Protein AF-A0A3P1VYU7-F1 (afdb_monomer)

Foldseek 3Di:
DVVVLVVDAAAAEDEAEPADDDPCVVVVVLVVCVCCCPPRNYHDPWYWYFQCVPQDPPPRDTDIDTPCVVVLLVQVVVLVVCCLQPVQNLSCLVSLVVQPDDNQLSVLSNQLSVCLVVVNLPSNLVSCVSNQVCLCPPDGPNSPVCSVVVNVSSVQSVQDDQLSSLLSSLVSCLVSLVLQSNLSSLLLSLLLVQLVVVVHDSPDPVSSVVSLVVCCVDVLSVLSVQLNVCVVVVDQGPDPVSNVLVVDSVSVSVSSVVSSVVSPD

pLDDT: mean 92.55, std 4.61, range [70.0, 98.0]

Structure (mmCIF, N/CA/C/O backbone):
data_AF-A0A3P1VYU7-F1
#
_entry.id   AF-A0A3P1VYU7-F1
#
loop_
_atom_site.group_PDB
_atom_site.id
_atom_site.type_symbol
_atom_site.label_atom_id
_atom_site.label_alt_id
_atom_site.label_comp_id
_atom_site.label_asym_id
_atom_site.label_entity_id
_atom_site.label_seq_id
_atom_site.pdbx_PDB_ins_code
_atom_site.Cartn_x
_atom_site.Cartn_y
_atom_site.Cartn_z
_atom_site.occupancy
_atom_site.B_iso_or_equiv
_atom_site.auth_seq_id
_atom_site.auth_comp_id
_atom_site.auth_asym_id
_atom_site.auth_atom_id
_atom_site.pdbx_PDB_model_num
ATOM 1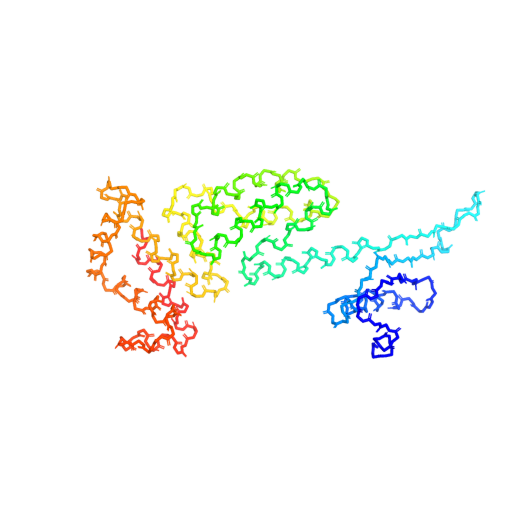 N N . MET A 1 1 ? -16.387 -17.667 21.832 1.00 70.00 1 MET A N 1
ATOM 2 C CA . MET A 1 1 ? -16.551 -16.930 20.557 1.00 70.00 1 MET A CA 1
ATOM 3 C C . MET A 1 1 ? -17.792 -17.369 19.790 1.00 70.00 1 MET A C 1
ATOM 5 O O . MET A 1 1 ? -18.587 -16.510 19.446 1.00 70.00 1 MET A O 1
ATOM 9 N N . THR A 1 2 ? -18.028 -18.667 19.587 1.00 80.31 2 THR A N 1
ATOM 10 C CA . THR A 1 2 ? -19.229 -19.195 18.901 1.00 80.31 2 THR A CA 1
ATOM 11 C C . THR A 1 2 ? -20.560 -18.746 19.512 1.00 80.31 2 THR A C 1
ATOM 13 O O . THR A 1 2 ? -21.453 -18.347 18.775 1.00 80.31 2 THR A O 1
ATOM 16 N N . THR A 1 3 ? -20.688 -18.725 20.842 1.00 85.25 3 THR A N 1
ATOM 17 C CA . THR A 1 3 ? -21.916 -18.253 21.513 1.00 85.25 3 THR A CA 1
ATOM 18 C C . THR A 1 3 ? -22.231 -16.789 21.204 1.00 85.25 3 THR A C 1
ATOM 20 O O . THR A 1 3 ? -23.356 -16.474 20.842 1.00 85.25 3 THR A O 1
ATOM 23 N N . LEU A 1 4 ? -21.227 -15.909 21.290 1.00 83.00 4 LEU A N 1
ATOM 24 C CA . LEU A 1 4 ? -21.366 -14.487 20.962 1.00 83.00 4 LEU A CA 1
ATOM 25 C C . LEU A 1 4 ? -21.723 -14.297 19.482 1.00 83.00 4 LEU A C 1
ATOM 27 O O . LEU A 1 4 ? -22.605 -13.518 19.155 1.00 83.00 4 LEU A O 1
ATOM 31 N N . ALA A 1 5 ? -21.071 -15.050 18.594 1.00 83.38 5 ALA A N 1
ATOM 32 C CA . ALA A 1 5 ? -21.341 -14.993 17.163 1.00 83.38 5 ALA A CA 1
ATOM 33 C C . ALA A 1 5 ? -22.793 -15.373 16.835 1.00 83.38 5 ALA A C 1
ATOM 35 O O . ALA A 1 5 ? -23.397 -14.760 15.968 1.00 83.38 5 ALA A O 1
ATOM 36 N N . ASN A 1 6 ? -23.362 -16.359 17.530 1.00 89.06 6 ASN A N 1
ATOM 37 C CA . ASN A 1 6 ? -24.749 -16.785 17.327 1.00 89.06 6 ASN A CA 1
ATOM 38 C C . ASN A 1 6 ? -25.781 -15.815 17.918 1.00 89.06 6 ASN A C 1
ATOM 40 O O . ASN A 1 6 ? -26.956 -15.926 17.584 1.00 89.06 6 ASN A O 1
ATOM 44 N N . ALA A 1 7 ? -25.355 -14.889 18.779 1.00 89.94 7 ALA A N 1
ATOM 45 C CA . ALA A 1 7 ? -26.227 -13.896 19.396 1.00 89.94 7 ALA A CA 1
ATOM 46 C C . ALA A 1 7 ? -26.458 -12.655 18.517 1.00 89.94 7 ALA A C 1
ATOM 48 O O . ALA A 1 7 ? -27.280 -11.824 18.882 1.00 89.94 7 ALA A O 1
ATOM 49 N N . VAL A 1 8 ? -25.740 -12.527 17.394 1.00 92.56 8 VAL A N 1
ATOM 50 C CA . VAL A 1 8 ? -25.800 -11.361 16.501 1.00 92.56 8 VAL A CA 1
ATOM 51 C C . VAL A 1 8 ? -25.959 -11.766 15.034 1.00 92.56 8 VAL A C 1
ATOM 53 O O . VAL A 1 8 ? -25.432 -12.795 14.579 1.00 92.56 8 VAL A O 1
ATOM 56 N N . GLN A 1 9 ? -26.667 -10.936 14.276 1.00 92.81 9 GLN A N 1
ATOM 57 C CA . GLN A 1 9 ? -26.924 -11.112 12.847 1.00 92.81 9 GLN A CA 1
ATOM 58 C C . GLN A 1 9 ? -26.056 -10.173 11.992 1.00 92.81 9 GLN A C 1
ATOM 60 O O . GLN A 1 9 ? -25.700 -9.082 12.437 1.00 92.81 9 GLN A O 1
ATOM 65 N N . PRO A 1 10 ? -25.702 -10.564 10.753 1.00 93.50 10 PRO A N 1
ATOM 66 C CA . PRO A 1 10 ? -24.993 -9.678 9.833 1.00 93.50 10 PRO A CA 1
ATOM 67 C C . PRO A 1 10 ? -25.727 -8.351 9.614 1.00 93.50 10 PRO A C 1
ATOM 69 O O . PRO A 1 10 ? -26.943 -8.333 9.439 1.00 93.50 10 PRO A O 1
ATOM 72 N N . GLY A 1 11 ? -24.981 -7.247 9.600 1.00 92.69 11 GLY A N 1
ATOM 73 C CA . GLY A 1 11 ? -25.521 -5.895 9.450 1.00 92.69 11 GLY A CA 1
ATOM 74 C C . GLY A 1 11 ? -26.057 -5.261 10.736 1.00 92.69 11 GLY A C 1
ATOM 75 O O . GLY A 1 11 ? -26.363 -4.072 10.717 1.00 92.69 11 GLY A O 1
ATOM 76 N N . GLU A 1 12 ? -26.140 -5.997 11.850 1.00 95.44 12 GLU A N 1
ATOM 77 C CA . GLU A 1 12 ? -26.510 -5.406 13.140 1.00 95.44 12 GLU A CA 1
ATOM 78 C C . GLU A 1 12 ? -25.448 -4.422 13.636 1.00 95.44 12 GLU A C 1
ATOM 80 O O . GLU A 1 12 ? -24.252 -4.581 13.376 1.00 95.44 12 GLU A O 1
ATOM 85 N N . THR A 1 13 ? -25.895 -3.426 14.398 1.00 95.00 13 THR A N 1
ATOM 86 C CA . THR A 1 13 ? -25.028 -2.490 15.113 1.00 95.00 13 THR A CA 1
ATOM 87 C C . THR A 1 13 ? -25.044 -2.830 16.597 1.00 95.00 13 THR A C 1
ATOM 89 O O . THR A 1 13 ? -26.110 -2.922 17.204 1.00 95.00 13 THR A O 1
ATOM 92 N N . VAL A 1 14 ? -23.865 -3.019 17.188 1.00 94.06 14 VAL A N 1
ATOM 93 C CA . VAL A 1 14 ? -23.707 -3.399 18.595 1.00 94.06 14 VAL A CA 1
ATOM 94 C C . VAL A 1 14 ? -22.780 -2.441 19.331 1.00 94.06 14 VAL A C 1
ATOM 96 O O . VAL A 1 14 ? -21.805 -1.936 18.774 1.00 94.06 14 VAL A O 1
ATOM 99 N N . VAL A 1 15 ? -23.065 -2.245 20.615 1.00 93.69 15 VAL A N 1
ATOM 100 C CA . VAL A 1 15 ? -22.210 -1.539 21.572 1.00 93.69 15 VAL A CA 1
ATOM 101 C C . VAL A 1 15 ? -21.792 -2.542 22.639 1.00 93.69 15 VAL A C 1
ATOM 103 O O . VAL A 1 15 ? -22.629 -3.288 23.148 1.00 93.69 15 VAL A O 1
ATOM 106 N N . LEU A 1 16 ? -20.500 -2.591 22.957 1.00 92.56 16 LEU A N 1
ATOM 107 C CA . LEU A 1 16 ? -19.969 -3.536 23.937 1.00 92.56 16 LEU A CA 1
ATOM 108 C C . LEU A 1 16 ? -19.741 -2.842 25.277 1.00 92.56 16 LEU A C 1
ATOM 110 O O . LEU A 1 16 ? -18.901 -1.954 25.382 1.00 92.56 16 LEU A O 1
ATOM 114 N N . ASP A 1 17 ? -20.448 -3.285 26.310 1.00 93.44 17 ASP A N 1
ATOM 115 C CA . ASP A 1 17 ? -20.165 -2.907 27.693 1.00 93.44 17 ASP A CA 1
ATOM 116 C C . ASP A 1 17 ? -19.206 -3.930 28.317 1.00 93.44 17 ASP A C 1
ATOM 118 O O . ASP A 1 17 ? -19.505 -5.125 28.387 1.00 93.44 17 ASP A O 1
ATOM 122 N N . VAL A 1 18 ? -18.036 -3.461 28.748 1.00 93.12 18 VAL A N 1
ATOM 123 C CA . VAL A 1 18 ? -17.001 -4.271 29.402 1.00 93.12 18 VAL A CA 1
ATOM 124 C C . VAL A 1 18 ? -16.780 -3.871 30.865 1.00 93.12 18 VAL A C 1
ATOM 126 O O . VAL A 1 18 ? -15.737 -4.181 31.437 1.00 93.12 18 VAL A O 1
ATOM 129 N N . THR A 1 19 ? -17.754 -3.193 31.483 1.00 92.50 19 THR A N 1
ATOM 130 C CA . THR A 1 19 ? -17.709 -2.717 32.880 1.00 92.50 19 THR A CA 1
ATOM 131 C C . THR A 1 19 ? -17.574 -3.857 33.887 1.00 92.50 19 THR A C 1
ATOM 133 O O . THR A 1 19 ? -16.855 -3.736 34.878 1.00 92.50 19 THR A O 1
ATOM 136 N N . HIS A 1 20 ? -18.255 -4.981 33.651 1.00 88.00 20 HIS A N 1
ATOM 137 C CA . HIS A 1 20 ? -18.295 -6.099 34.590 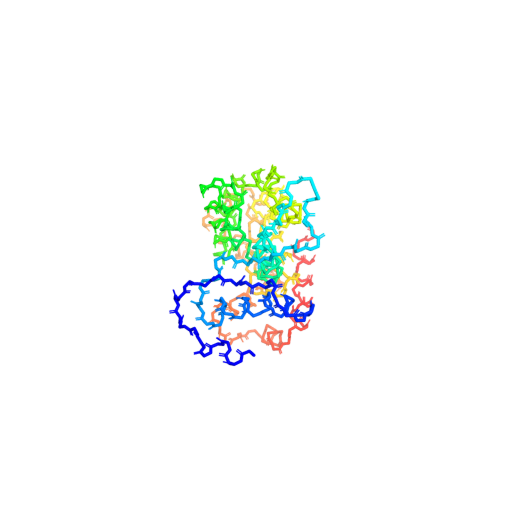1.00 88.00 20 HIS A CA 1
ATOM 138 C C . HIS A 1 20 ? -17.585 -7.347 34.066 1.00 88.00 20 HIS A C 1
ATOM 140 O O . HIS A 1 20 ? -17.605 -7.665 32.879 1.00 88.00 20 HIS A O 1
ATOM 146 N N . GLY A 1 21 ? -17.020 -8.106 35.006 1.00 86.19 21 GLY A N 1
ATOM 147 C CA . GLY A 1 21 ? -16.434 -9.418 34.769 1.00 86.19 21 GLY A CA 1
ATOM 148 C C . GLY A 1 21 ? -14.951 -9.493 35.126 1.00 86.19 21 GLY A C 1
ATOM 149 O O . GLY A 1 21 ? -14.391 -8.606 35.767 1.00 86.19 21 GLY A O 1
ATOM 150 N N . PHE A 1 22 ? -14.301 -10.600 34.767 1.00 88.50 22 PHE A N 1
ATOM 151 C CA . PHE A 1 22 ? -12.881 -10.784 35.060 1.00 88.50 22 PHE A CA 1
ATOM 152 C C . PHE A 1 22 ? -12.011 -9.829 34.235 1.00 88.50 22 PHE A C 1
ATOM 154 O O . PHE A 1 22 ? -12.302 -9.566 33.073 1.00 88.50 22 PHE A O 1
ATOM 161 N N . ARG A 1 23 ? -10.871 -9.397 34.795 1.00 85.81 23 ARG A N 1
ATOM 162 C CA . ARG A 1 23 ? -9.957 -8.406 34.181 1.00 85.81 23 ARG A CA 1
ATOM 163 C C . ARG A 1 23 ? -9.447 -8.758 32.776 1.00 85.81 23 ARG A C 1
ATOM 165 O O . ARG A 1 23 ? -8.988 -7.879 32.061 1.00 85.81 23 ARG A O 1
ATOM 172 N N . HIS A 1 24 ? -9.505 -10.027 32.376 1.00 87.38 24 HIS A N 1
ATOM 173 C CA . HIS A 1 24 ? -9.111 -10.470 31.035 1.00 87.38 24 HIS A CA 1
ATOM 174 C C . HIS A 1 24 ? -10.255 -10.398 30.004 1.00 87.38 24 HIS A C 1
ATOM 176 O O . HIS A 1 24 ? -9.995 -10.476 28.805 1.00 87.38 24 HIS A O 1
ATOM 182 N N . LEU A 1 25 ? -11.513 -10.246 30.434 1.00 87.25 25 LEU A N 1
ATOM 183 C CA . LEU A 1 25 ? -12.670 -10.173 29.538 1.00 87.25 25 LEU A CA 1
ATOM 184 C C . LEU A 1 25 ? -12.675 -8.922 28.647 1.00 87.25 25 LEU A C 1
ATOM 186 O O . LEU A 1 25 ? -12.983 -9.094 27.472 1.00 87.25 25 LEU A O 1
ATOM 190 N N . PRO A 1 26 ? -12.274 -7.715 29.101 1.00 86.38 26 PRO A N 1
ATOM 191 C CA . PRO A 1 26 ? -12.134 -6.563 28.205 1.00 86.38 26 PRO A CA 1
ATOM 192 C C . PRO A 1 26 ? -11.164 -6.821 27.041 1.00 86.38 26 PRO A C 1
ATOM 194 O O . PRO A 1 26 ? -11.458 -6.478 25.897 1.00 86.38 26 PRO A O 1
ATOM 197 N N . MET A 1 27 ? -10.048 -7.518 27.294 1.00 87.12 27 MET A N 1
ATOM 198 C CA . MET A 1 27 ? -9.110 -7.915 26.234 1.00 87.12 27 MET A CA 1
ATOM 199 C C . MET A 1 27 ? -9.760 -8.889 25.244 1.00 87.12 27 MET A C 1
ATOM 201 O O . MET A 1 27 ? -9.614 -8.740 24.032 1.00 87.12 27 MET A O 1
ATOM 205 N N . LEU A 1 28 ? -10.524 -9.866 25.744 1.00 88.81 28 LEU A N 1
ATOM 206 C CA . LEU A 1 28 ? -11.287 -10.782 24.894 1.00 88.81 28 LEU A CA 1
ATOM 207 C C . LEU A 1 28 ? -12.407 -10.078 24.124 1.00 88.81 28 LEU A C 1
ATOM 209 O O . LEU A 1 28 ? -12.687 -10.467 22.994 1.00 88.81 28 LEU A O 1
ATOM 213 N N . ALA A 1 29 ? -13.025 -9.047 24.698 1.00 89.31 29 ALA A N 1
ATOM 214 C CA . ALA A 1 29 ? -14.066 -8.262 24.054 1.00 89.31 29 ALA A CA 1
ATOM 215 C C . ALA A 1 29 ? -13.518 -7.460 22.866 1.00 89.31 29 ALA A C 1
ATOM 217 O O . ALA A 1 29 ? -14.178 -7.409 21.835 1.00 89.31 29 ALA A O 1
ATOM 218 N N . LEU A 1 30 ? -12.293 -6.926 22.945 1.00 88.69 30 LEU A N 1
ATOM 219 C CA . LEU A 1 30 ? -11.629 -6.285 21.799 1.00 88.69 30 LEU A CA 1
ATOM 220 C C . LEU A 1 30 ? -11.367 -7.279 20.654 1.00 88.69 30 LEU A C 1
ATOM 222 O O . LEU A 1 30 ? -11.648 -6.986 19.491 1.00 88.69 30 LEU A O 1
ATOM 226 N N . VAL A 1 31 ? -10.888 -8.487 20.974 1.00 90.06 31 VAL A N 1
ATOM 227 C CA . VAL A 1 31 ? -10.701 -9.563 19.978 1.00 90.06 31 VAL A CA 1
ATOM 228 C C . VAL A 1 31 ? -12.044 -10.001 19.388 1.00 90.06 31 VAL A C 1
ATOM 230 O O . VAL A 1 31 ? -12.169 -10.217 18.182 1.00 90.06 31 VAL A O 1
ATOM 233 N N . ALA A 1 32 ? -13.073 -10.100 20.227 1.00 91.00 32 ALA A N 1
ATOM 234 C CA . ALA A 1 32 ? -14.420 -10.436 19.803 1.00 91.00 32 ALA A CA 1
ATOM 235 C C . ALA A 1 32 ? -15.016 -9.363 18.889 1.00 91.00 32 ALA A C 1
ATOM 237 O O . ALA A 1 32 ? -15.571 -9.707 17.852 1.00 91.00 32 ALA A O 1
ATOM 238 N N . ALA A 1 33 ? -14.854 -8.081 19.224 1.00 91.62 33 ALA A N 1
ATOM 239 C CA . ALA A 1 33 ? -15.295 -6.955 18.409 1.00 91.62 33 ALA A CA 1
ATOM 240 C C . ALA A 1 33 ? -14.715 -7.036 16.993 1.00 91.62 33 ALA A C 1
ATOM 242 O O . ALA A 1 33 ? -15.440 -6.918 16.005 1.00 91.62 33 ALA A O 1
ATOM 243 N N . ARG A 1 34 ? -13.414 -7.333 16.894 1.00 89.69 34 ARG A N 1
ATOM 244 C CA . ARG A 1 34 ? -12.733 -7.573 15.617 1.00 89.69 34 ARG A CA 1
ATOM 245 C C . ARG A 1 34 ? -13.355 -8.736 14.855 1.00 89.69 34 ARG A C 1
ATOM 247 O O . ARG A 1 34 ? -13.730 -8.581 13.695 1.00 89.69 34 ARG A O 1
ATOM 254 N N . TYR A 1 35 ? -13.515 -9.882 15.508 1.00 91.62 35 TYR A N 1
ATOM 255 C CA . TYR A 1 35 ? -14.141 -11.050 14.893 1.00 91.62 35 TYR A CA 1
ATOM 256 C C . TYR A 1 35 ? -15.562 -10.747 14.389 1.00 91.62 35 TYR A C 1
ATOM 258 O O . TYR A 1 35 ? -15.899 -11.080 13.253 1.00 91.62 35 TYR A O 1
ATOM 266 N N . LEU A 1 36 ? -16.388 -10.085 15.202 1.00 92.69 36 LEU A N 1
ATOM 267 C CA . LEU A 1 36 ? -17.752 -9.716 14.835 1.00 92.69 36 LEU A CA 1
ATOM 268 C C . LEU A 1 36 ? -17.772 -8.817 13.596 1.00 92.69 36 LEU A C 1
ATOM 270 O O . LEU A 1 36 ? -18.537 -9.065 12.665 1.00 92.69 36 LEU A O 1
ATOM 274 N N . ARG A 1 37 ? -16.880 -7.829 13.538 1.00 91.12 37 ARG A N 1
ATOM 275 C CA . ARG A 1 37 ? -16.828 -6.900 12.414 1.00 91.12 37 ARG A CA 1
ATOM 276 C C . ARG A 1 37 ? -16.348 -7.542 11.117 1.00 91.12 37 ARG A C 1
ATOM 278 O O . ARG A 1 37 ? -16.992 -7.370 10.088 1.00 91.12 37 ARG A O 1
ATOM 285 N N . HIS A 1 38 ? -15.265 -8.316 11.157 1.00 89.94 38 HIS A N 1
ATOM 286 C CA . HIS A 1 38 ? -14.668 -8.875 9.937 1.00 89.94 38 HIS A CA 1
ATOM 287 C C . HIS A 1 38 ? -15.320 -10.181 9.469 1.00 89.94 38 HIS A C 1
ATOM 289 O O . HIS A 1 38 ? -15.402 -10.423 8.270 1.00 89.94 38 HIS A O 1
ATOM 295 N N . VAL A 1 39 ? -15.784 -11.029 10.393 1.00 91.75 39 VAL A N 1
ATOM 296 C CA . VAL A 1 39 ? -16.315 -12.366 10.063 1.00 91.75 39 VAL A CA 1
ATOM 297 C C . VAL A 1 39 ? -17.837 -12.374 10.046 1.00 91.75 39 VAL A C 1
ATOM 299 O O . VAL A 1 39 ? -18.439 -12.984 9.168 1.00 91.75 39 VAL A O 1
ATOM 302 N N . ARG A 1 40 ? -18.478 -11.711 11.016 1.00 92.25 40 ARG A N 1
ATOM 303 C CA . ARG A 1 40 ? -19.946 -11.667 11.115 1.00 92.25 40 ARG A CA 1
ATOM 304 C C . ARG A 1 40 ? -20.565 -10.465 10.411 1.00 92.25 40 ARG A C 1
ATOM 306 O O . ARG A 1 40 ? -21.784 -10.417 10.333 1.00 92.25 40 ARG A O 1
ATOM 313 N N . GLN A 1 41 ? -19.751 -9.546 9.885 1.00 92.50 41 GLN A N 1
ATOM 314 C CA . GLN A 1 41 ? -20.203 -8.326 9.207 1.00 92.50 41 GLN A CA 1
ATOM 315 C C . GLN A 1 41 ? -21.130 -7.474 10.093 1.00 92.50 41 GLN A C 1
ATOM 317 O O . GLN A 1 41 ? -22.104 -6.892 9.623 1.00 92.50 41 GLN A O 1
ATOM 322 N N . VAL A 1 42 ? -20.835 -7.435 11.393 1.00 94.25 42 VAL A N 1
ATOM 323 C CA . VAL A 1 42 ? -21.552 -6.642 12.402 1.00 94.25 42 VAL A CA 1
ATOM 324 C C . VAL A 1 42 ? -20.833 -5.310 12.595 1.00 94.25 42 VAL A C 1
ATOM 326 O O . VAL A 1 42 ? -19.607 -5.264 12.677 1.00 94.25 42 VAL A O 1
ATOM 329 N N . GLN A 1 43 ? -21.570 -4.214 12.715 1.00 91.56 43 GLN A N 1
ATOM 330 C CA . GLN A 1 43 ? -20.995 -2.919 13.057 1.00 91.56 43 GLN A CA 1
ATOM 331 C C . GLN A 1 43 ? -20.808 -2.823 14.572 1.00 91.56 43 GLN A C 1
ATOM 333 O O . GLN A 1 43 ? -21.768 -2.680 15.320 1.00 91.56 43 GLN A O 1
ATOM 338 N N . VAL A 1 44 ? -19.566 -2.893 15.045 1.00 92.69 44 VAL A N 1
ATOM 339 C CA . VAL A 1 44 ? -19.261 -2.586 16.449 1.00 92.69 44 VAL A CA 1
ATOM 340 C C . VAL A 1 44 ? -19.068 -1.080 16.561 1.00 92.69 44 VAL A C 1
ATOM 342 O O . VAL A 1 44 ? -18.051 -0.567 16.100 1.00 92.69 44 VAL A O 1
ATOM 345 N N . GLN A 1 45 ? -20.063 -0.388 17.115 1.00 90.12 45 GLN A N 1
ATOM 346 C CA . GLN A 1 45 ? -20.095 1.071 17.176 1.00 90.12 45 GLN A CA 1
ATOM 347 C C . GLN A 1 45 ? -19.088 1.608 18.196 1.00 90.12 45 GLN A C 1
ATOM 349 O O . GLN A 1 45 ? -18.236 2.414 17.844 1.00 90.12 45 GLN A O 1
ATOM 354 N N . ASP A 1 46 ? -19.158 1.128 19.437 1.00 90.25 46 ASP A N 1
ATOM 355 C CA . ASP A 1 46 ? -18.313 1.593 20.535 1.00 90.25 46 ASP A CA 1
ATOM 356 C C . ASP A 1 46 ? -18.100 0.490 21.580 1.00 90.25 46 ASP A C 1
ATOM 358 O O . ASP A 1 46 ? -18.821 -0.515 21.632 1.00 90.25 46 ASP A O 1
ATOM 362 N N . VAL A 1 47 ? -17.095 0.701 22.429 1.00 93.12 47 VAL A N 1
ATOM 363 C CA . VAL A 1 47 ? -16.808 -0.132 23.601 1.00 93.12 47 VAL A CA 1
ATOM 364 C C . VAL A 1 47 ? -16.766 0.778 24.819 1.00 93.12 47 VAL A C 1
ATOM 366 O O . VAL A 1 47 ? -16.007 1.743 24.820 1.00 93.12 47 VAL A O 1
ATOM 369 N N . TYR A 1 48 ? -17.540 0.480 25.858 1.00 94.56 48 TYR A N 1
ATOM 370 C CA . TYR A 1 48 ? -17.611 1.297 27.069 1.00 94.56 48 TYR A CA 1
ATOM 371 C C . TYR A 1 48 ? -17.154 0.536 28.306 1.00 94.56 48 TYR A C 1
ATOM 373 O O . TYR A 1 48 ? -17.407 -0.659 28.452 1.00 94.56 48 TYR A O 1
ATOM 381 N N . TYR A 1 49 ? -16.496 1.257 29.210 1.00 93.88 49 TYR A N 1
ATOM 382 C CA . TYR A 1 49 ? -16.042 0.750 30.497 1.00 93.88 49 TYR A CA 1
ATOM 383 C C . TYR A 1 49 ? -16.397 1.733 31.612 1.00 93.88 49 TYR A C 1
ATOM 385 O O . TYR A 1 49 ? -15.898 2.859 31.637 1.00 93.88 49 TYR A O 1
ATOM 393 N N . GLY A 1 50 ? -17.240 1.310 32.551 1.00 94.06 50 GLY A N 1
ATOM 394 C CA . GLY A 1 50 ? -17.479 2.025 33.800 1.00 94.06 50 GLY A CA 1
ATOM 395 C C . GLY A 1 50 ? -16.270 1.901 34.723 1.00 94.06 50 GLY A C 1
ATOM 396 O O . GLY A 1 50 ? -16.014 0.837 35.284 1.00 94.06 50 GLY A O 1
ATOM 397 N N . ALA A 1 51 ? -15.526 2.990 34.900 1.00 93.38 51 ALA A N 1
ATOM 398 C CA . ALA A 1 51 ? -14.301 2.994 35.688 1.00 93.38 51 ALA A CA 1
ATOM 399 C C . ALA A 1 51 ? -14.600 3.312 37.158 1.00 93.38 51 ALA A C 1
ATOM 401 O O . ALA A 1 51 ? -14.339 4.419 37.627 1.00 93.38 51 ALA A O 1
ATOM 402 N N . LEU A 1 52 ? -15.158 2.341 37.890 1.00 92.50 52 LEU A N 1
ATOM 403 C CA . LEU A 1 52 ? -15.539 2.502 39.302 1.00 92.50 52 LEU A CA 1
ATOM 404 C C . LEU A 1 52 ? -14.375 2.993 40.171 1.00 92.50 52 LEU A C 1
ATOM 406 O O . LEU A 1 52 ? -14.558 3.857 41.029 1.00 92.50 52 LEU A O 1
ATOM 410 N N . GLU A 1 53 ? -13.166 2.503 39.912 1.00 90.19 53 GLU A N 1
ATOM 411 C CA . GLU A 1 53 ? -11.951 2.915 40.617 1.00 90.19 53 GLU A CA 1
ATOM 412 C C . GLU A 1 53 ? -11.547 4.376 40.345 1.00 90.19 53 GLU A C 1
ATOM 414 O O . GLU A 1 53 ? -10.718 4.922 41.068 1.00 90.19 53 GLU A O 1
ATOM 419 N N . MET A 1 54 ? -12.138 5.025 39.338 1.00 94.69 54 MET A N 1
ATOM 420 C CA . MET A 1 54 ? -11.935 6.437 38.997 1.00 94.69 54 MET A CA 1
ATOM 421 C C . MET A 1 54 ? -13.060 7.341 39.520 1.00 94.69 54 MET A C 1
ATOM 423 O O . MET A 1 54 ? -13.225 8.457 39.031 1.00 94.69 54 MET A O 1
ATOM 427 N N . THR A 1 55 ? -13.857 6.874 40.485 1.00 95.62 55 THR A N 1
ATOM 428 C CA . THR A 1 55 ? -14.908 7.700 41.092 1.00 95.62 55 THR A CA 1
ATOM 429 C C . THR A 1 55 ? -14.299 8.927 41.764 1.00 95.62 55 THR A C 1
ATOM 431 O O . THR A 1 55 ? -13.486 8.808 42.682 1.00 95.62 55 THR A O 1
ATOM 434 N N . ASP A 1 56 ? -14.717 10.111 41.324 1.00 94.50 56 ASP A N 1
ATOM 435 C CA . ASP A 1 56 ? -14.291 11.377 41.906 1.00 94.50 56 ASP A CA 1
ATOM 436 C C . ASP A 1 56 ? -14.873 11.510 43.322 1.00 94.50 56 ASP A C 1
ATOM 438 O O . ASP A 1 56 ? -16.084 11.437 43.548 1.00 94.50 56 ASP A O 1
ATOM 442 N N . LEU A 1 57 ? -13.989 11.686 44.304 1.00 93.19 57 LEU A N 1
ATOM 443 C CA . LEU A 1 57 ? -14.351 11.741 45.719 1.00 93.19 57 LEU A CA 1
ATOM 444 C C . LEU A 1 57 ? -15.115 13.020 46.097 1.00 93.19 57 LEU A C 1
ATOM 446 O O . LEU A 1 57 ? -15.835 13.019 47.097 1.00 93.19 57 LEU A O 1
ATOM 450 N N . HIS A 1 58 ? -14.982 14.097 45.322 1.00 93.62 58 HIS A N 1
ATOM 451 C CA . HIS A 1 58 ? -15.599 15.389 45.610 1.00 93.62 58 HIS A CA 1
ATOM 452 C C . HIS A 1 58 ? -17.060 15.451 45.159 1.00 93.62 58 HIS A C 1
ATOM 454 O O . HIS A 1 58 ? -17.911 15.928 45.908 1.00 93.62 58 HIS A O 1
ATOM 460 N N . ASN A 1 59 ? -17.366 14.959 43.957 1.00 95.06 59 ASN A N 1
ATOM 461 C CA . ASN A 1 59 ? -18.718 14.998 43.378 1.00 95.06 59 ASN A CA 1
ATOM 462 C C . ASN A 1 59 ? -19.410 13.619 43.326 1.00 95.06 59 ASN A C 1
ATOM 464 O O . ASN A 1 59 ? -20.581 13.549 42.955 1.00 95.06 59 ASN A O 1
ATOM 468 N N . ARG A 1 60 ? -18.716 12.540 43.728 1.00 93.94 60 ARG A N 1
ATOM 469 C CA . ARG A 1 60 ? -19.186 11.141 43.706 1.00 93.94 60 ARG A CA 1
ATOM 470 C C . ARG A 1 60 ? -19.609 10.645 42.320 1.00 93.94 60 ARG A C 1
AT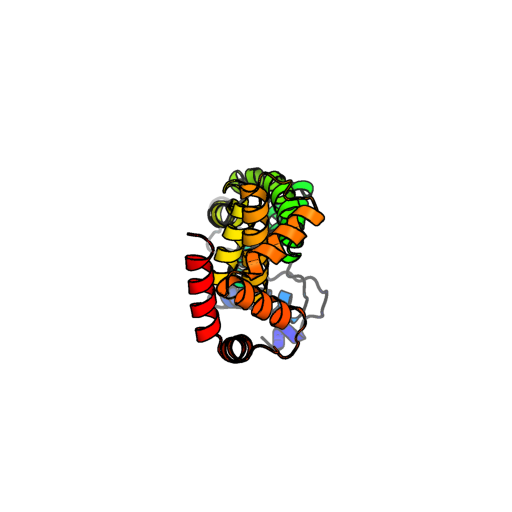OM 472 O O . ARG A 1 60 ? -20.464 9.766 42.222 1.00 93.94 60 ARG A O 1
ATOM 479 N N . GLN A 1 61 ? -19.036 11.200 41.255 1.00 95.75 61 GLN A N 1
ATOM 480 C CA . GLN A 1 61 ? -19.302 10.764 39.888 1.00 95.75 61 GLN A CA 1
ATOM 481 C C . GLN A 1 61 ? -18.278 9.721 39.445 1.00 95.75 61 GLN A C 1
ATOM 483 O O . GLN A 1 61 ? -17.071 9.898 39.604 1.00 95.75 61 GLN A O 1
ATOM 488 N N . THR A 1 62 ? -18.773 8.634 38.859 1.00 96.12 62 THR A N 1
ATOM 489 C CA . THR A 1 62 ? -17.952 7.588 38.245 1.00 96.12 62 THR A CA 1
ATOM 490 C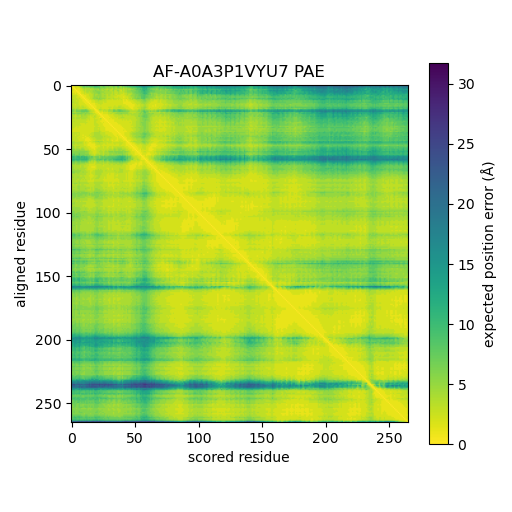 C . THR A 1 62 ? -17.938 7.785 36.730 1.00 96.12 62 THR A C 1
ATOM 492 O O . THR A 1 62 ? -19.012 7.805 36.123 1.00 96.12 62 THR A O 1
ATOM 495 N N . PRO A 1 63 ? -16.765 7.923 36.090 1.00 95.81 63 PRO A N 1
ATOM 496 C CA . PRO A 1 63 ? -16.704 8.117 34.650 1.00 95.81 63 PRO A CA 1
ATOM 497 C C . PRO A 1 63 ? -16.979 6.814 33.887 1.00 95.81 63 PRO A C 1
ATOM 499 O O . PRO A 1 63 ? -16.554 5.726 34.286 1.00 95.81 63 PRO A O 1
ATOM 502 N N . VAL A 1 64 ? -17.642 6.948 32.737 1.00 95.44 64 VAL A N 1
ATOM 503 C CA . VAL A 1 64 ? -17.731 5.900 31.714 1.00 95.44 64 VAL A CA 1
ATOM 504 C C . VAL A 1 64 ? -16.739 6.248 30.614 1.00 95.44 64 VAL A C 1
ATOM 506 O O . VAL A 1 64 ? -16.857 7.284 29.961 1.00 95.44 64 VAL A O 1
ATOM 509 N N . LEU A 1 65 ? -15.737 5.396 30.427 1.00 93.25 65 LEU A N 1
ATOM 510 C CA . LEU A 1 65 ? -14.701 5.584 29.422 1.00 93.25 65 LEU A CA 1
ATOM 511 C C . LEU A 1 65 ? -15.155 4.980 28.095 1.00 93.25 65 LEU A C 1
ATOM 513 O O . LEU A 1 65 ? -15.574 3.822 28.051 1.00 93.25 65 LEU A O 1
ATOM 517 N N . ASN A 1 66 ? -15.026 5.748 27.012 1.00 92.56 66 ASN A N 1
ATOM 518 C CA . ASN A 1 66 ? -15.126 5.209 25.662 1.00 92.56 66 ASN A CA 1
ATOM 519 C C . ASN A 1 66 ? -13.765 4.618 25.256 1.00 92.56 66 ASN A C 1
ATOM 521 O O . ASN A 1 66 ? -12.758 5.319 25.168 1.00 92.56 66 ASN A O 1
ATOM 525 N N . LEU A 1 67 ? -13.754 3.312 25.016 1.00 90.88 67 LEU A N 1
ATOM 526 C CA . LEU A 1 67 ? -12.609 2.504 24.614 1.00 90.88 67 LEU A CA 1
ATOM 527 C C . LEU A 1 67 ? -12.550 2.258 23.092 1.00 90.88 67 LEU A C 1
ATOM 529 O O . LEU A 1 67 ? -11.650 1.566 22.613 1.00 90.88 67 LEU A O 1
ATOM 533 N N . GLY A 1 68 ? -13.469 2.837 22.317 1.00 88.94 68 GLY A N 1
ATOM 534 C CA . GLY A 1 68 ? -13.549 2.742 20.857 1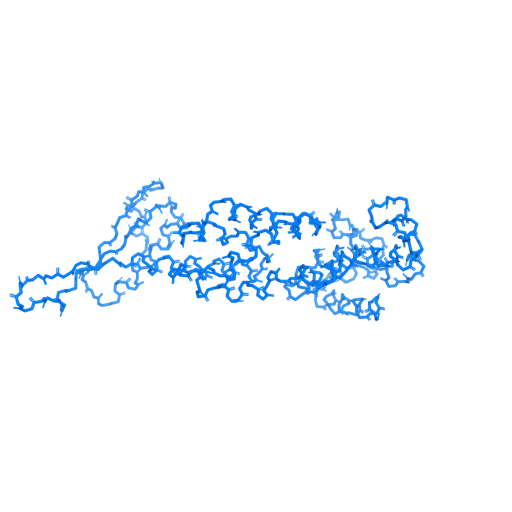.00 88.94 68 GLY A CA 1
ATOM 535 C C . GLY A 1 68 ? -12.281 3.209 20.136 1.00 88.94 68 GLY A C 1
ATOM 536 O O . GLY A 1 68 ? -11.925 2.647 19.103 1.00 88.94 68 GLY A O 1
ATOM 537 N N . GLY A 1 69 ? -11.510 4.129 20.727 1.00 89.50 69 GLY A N 1
ATOM 538 C CA . GLY A 1 69 ? -10.197 4.526 20.202 1.00 89.50 69 GLY A CA 1
ATOM 539 C C . GLY A 1 69 ? -9.210 3.356 20.058 1.00 89.50 69 GLY A C 1
ATOM 540 O O . GLY A 1 69 ? -8.399 3.345 19.135 1.00 89.50 69 GLY A O 1
ATOM 541 N N . MET A 1 70 ? -9.313 2.316 20.898 1.00 88.75 70 MET A N 1
ATOM 542 C CA . MET A 1 70 ? -8.507 1.097 20.740 1.00 88.75 70 MET A CA 1
ATOM 543 C C . MET A 1 70 ? -8.939 0.277 19.524 1.00 88.75 70 MET A C 1
ATOM 545 O O . MET A 1 70 ? -8.091 -0.290 18.834 1.00 88.75 70 MET A O 1
ATOM 549 N N . LEU A 1 71 ? -10.244 0.233 19.226 1.00 88.94 71 LEU A N 1
ATOM 550 C CA . LEU A 1 71 ? -10.719 -0.371 17.984 1.00 88.94 71 LEU A CA 1
ATOM 551 C C . LEU A 1 71 ? -10.196 0.418 16.789 1.00 88.94 71 LEU A C 1
ATOM 553 O O . LEU A 1 71 ? -9.652 -0.201 15.889 1.00 88.94 71 LEU A O 1
ATOM 557 N N . GLN A 1 72 ? -10.255 1.747 16.807 1.00 91.50 72 GLN A N 1
ATOM 558 C CA . GLN A 1 72 ? -9.708 2.560 15.719 1.00 91.50 72 GLN A CA 1
ATOM 559 C C . GLN A 1 72 ? -8.196 2.340 15.542 1.00 91.50 72 GLN A C 1
ATOM 561 O O . GLN A 1 72 ? -7.736 2.139 14.426 1.00 91.50 72 GLN A O 1
ATOM 566 N N . MET A 1 73 ? -7.405 2.281 16.618 1.00 92.69 73 MET A N 1
ATOM 567 C CA . MET A 1 73 ? -5.963 2.001 16.526 1.00 92.69 73 MET A CA 1
ATOM 568 C C . MET A 1 73 ? -5.671 0.653 15.853 1.00 92.69 73 MET A C 1
ATOM 570 O O . MET A 1 73 ? -4.774 0.558 15.015 1.00 92.69 73 MET A O 1
ATOM 574 N N . LEU A 1 74 ? -6.449 -0.382 16.173 1.00 91.62 74 LEU A N 1
ATOM 575 C CA . LEU A 1 74 ? -6.327 -1.679 15.511 1.00 91.62 74 LEU A CA 1
ATOM 576 C C . LEU A 1 74 ? -6.659 -1.597 14.000 1.00 91.62 74 LEU A C 1
ATOM 578 O O . LEU A 1 74 ? -6.141 -2.411 13.242 1.00 91.62 74 LEU A O 1
ATOM 582 N N . ASP A 1 75 ? -7.468 -0.625 13.543 1.00 93.06 75 ASP A N 1
ATOM 583 C CA . ASP A 1 75 ? -7.760 -0.414 12.111 1.00 93.06 75 ASP A CA 1
ATOM 584 C C . ASP A 1 75 ? -6.542 0.120 11.380 1.00 93.06 75 ASP A C 1
ATOM 586 O O . ASP A 1 75 ? -6.209 -0.351 10.296 1.00 93.06 75 ASP A O 1
ATOM 590 N N . TRP A 1 76 ? -5.832 1.055 12.005 1.00 95.81 76 TRP A N 1
ATOM 591 C CA . TRP A 1 76 ? -4.586 1.580 11.465 1.00 95.81 76 TRP A CA 1
ATOM 592 C C . TRP A 1 76 ? -3.478 0.524 11.406 1.00 95.81 76 TRP A C 1
ATOM 594 O O . TRP A 1 76 ? -2.755 0.453 10.412 1.00 95.81 76 TRP A O 1
ATOM 604 N N . VAL A 1 77 ? -3.364 -0.334 12.427 1.00 94.50 77 VAL A N 1
ATOM 605 C CA . VAL A 1 77 ? -2.401 -1.452 12.428 1.00 94.50 77 VAL A CA 1
ATOM 606 C C . VAL A 1 77 ? -2.727 -2.465 11.325 1.00 94.50 77 VAL A C 1
ATOM 608 O O . VAL A 1 77 ? -1.827 -2.930 10.628 1.00 94.50 77 VAL A O 1
ATOM 611 N N . GLU A 1 78 ? -4.005 -2.787 11.124 1.00 92.88 78 GLU A N 1
ATOM 612 C CA . GLU A 1 78 ? -4.440 -3.664 10.033 1.00 92.88 78 GLU A CA 1
ATOM 613 C C . GLU A 1 78 ? -4.154 -3.045 8.657 1.00 92.88 78 GLU A C 1
ATOM 615 O O . GLU A 1 78 ? -3.597 -3.712 7.785 1.00 92.88 78 GLU A O 1
ATOM 620 N N . ALA A 1 79 ? -4.466 -1.759 8.474 1.00 94.69 79 ALA A N 1
ATOM 621 C CA . ALA A 1 79 ? -4.155 -1.015 7.256 1.00 94.69 79 ALA A CA 1
ATOM 622 C C . ALA A 1 79 ? -2.650 -1.019 6.947 1.00 94.69 79 ALA A C 1
ATOM 624 O O . ALA A 1 79 ? -2.259 -1.219 5.794 1.00 94.69 79 ALA A O 1
ATOM 625 N N . LEU A 1 80 ? -1.806 -0.877 7.973 1.00 93.69 80 LEU A N 1
ATOM 626 C CA . LEU A 1 80 ? -0.357 -0.982 7.838 1.00 93.69 80 LEU A CA 1
ATOM 627 C C . LEU A 1 80 ? 0.080 -2.375 7.381 1.00 93.69 80 LEU A C 1
ATOM 629 O O . LEU A 1 80 ? 0.803 -2.475 6.394 1.00 93.69 80 LEU A O 1
ATOM 633 N N . ALA A 1 81 ? -0.416 -3.441 8.009 1.00 92.88 81 ALA A N 1
ATOM 634 C CA . ALA A 1 81 ? -0.087 -4.806 7.601 1.00 92.88 81 ALA A CA 1
ATOM 635 C C . ALA A 1 81 ? -0.525 -5.101 6.150 1.00 92.88 81 ALA A C 1
ATOM 637 O O . ALA A 1 81 ? 0.209 -5.724 5.376 1.00 92.88 81 ALA A O 1
ATOM 638 N N . VAL A 1 82 ? -1.706 -4.616 5.744 1.00 93.25 82 VAL A N 1
ATOM 639 C CA . VAL A 1 82 ? -2.176 -4.720 4.354 1.00 93.25 82 VAL A CA 1
ATOM 640 C C . VAL A 1 82 ? -1.251 -3.955 3.412 1.00 93.25 82 VAL A C 1
ATOM 642 O O . VAL A 1 82 ? -0.900 -4.477 2.350 1.00 93.25 82 VAL A O 1
ATOM 645 N N . TYR A 1 83 ? -0.837 -2.744 3.777 1.00 92.69 83 TYR A N 1
ATOM 646 C CA . TYR A 1 83 ? 0.088 -1.947 2.981 1.00 92.69 83 TYR A CA 1
ATOM 647 C C . TYR A 1 83 ? 1.460 -2.618 2.833 1.00 92.69 83 TYR A C 1
ATOM 649 O O . TYR A 1 83 ? 1.956 -2.742 1.712 1.00 92.69 83 TYR A O 1
ATOM 657 N N . GLU A 1 84 ? 2.058 -3.083 3.929 1.00 89.38 84 GLU A N 1
ATOM 658 C CA . GLU A 1 84 ? 3.369 -3.738 3.926 1.00 89.38 84 GLU A CA 1
ATOM 659 C C . GLU A 1 84 ? 3.379 -4.945 2.983 1.00 89.38 84 GLU A C 1
ATOM 661 O O . GLU A 1 84 ? 4.293 -5.084 2.168 1.00 89.38 84 GLU A O 1
ATOM 666 N N . ASN A 1 85 ? 2.315 -5.754 3.011 1.00 90.31 85 ASN A N 1
ATOM 667 C CA . ASN A 1 85 ? 2.208 -6.953 2.186 1.00 90.31 85 ASN A CA 1
ATOM 668 C C . ASN A 1 85 ? 1.806 -6.675 0.724 1.00 90.31 85 ASN A C 1
ATOM 670 O O . ASN A 1 85 ? 2.270 -7.356 -0.184 1.00 90.31 85 ASN A O 1
ATOM 674 N N . SER A 1 86 ? 0.927 -5.700 0.462 1.00 90.25 86 SER A N 1
ATOM 675 C CA . SER A 1 86 ? 0.329 -5.509 -0.876 1.00 90.25 86 SER A CA 1
ATOM 676 C C . SER A 1 86 ? 0.830 -4.285 -1.649 1.00 90.25 86 SER A C 1
ATOM 678 O O . SER A 1 86 ? 0.593 -4.184 -2.859 1.00 90.25 86 SER A O 1
ATOM 680 N N . GLY A 1 87 ? 1.470 -3.335 -0.966 1.00 90.50 87 GLY A N 1
ATOM 681 C CA . GLY A 1 87 ? 1.766 -1.992 -1.469 1.00 90.50 87 GLY A CA 1
ATOM 682 C C . GLY A 1 87 ? 0.546 -1.064 -1.548 1.00 90.50 87 GLY A C 1
ATOM 683 O O . GLY A 1 87 ? 0.688 0.091 -1.935 1.00 90.50 87 GLY A O 1
ATOM 684 N N . ASN A 1 88 ? -0.657 -1.521 -1.183 1.00 93.19 88 ASN A N 1
ATOM 685 C CA . ASN A 1 88 ? -1.876 -0.722 -1.302 1.00 93.19 88 ASN A CA 1
ATOM 686 C C . ASN A 1 88 ? -2.033 0.249 -0.126 1.00 93.19 88 ASN A C 1
ATOM 688 O O . ASN A 1 88 ? -2.628 -0.101 0.887 1.00 93.19 88 ASN A O 1
ATOM 692 N N . TYR A 1 89 ? -1.550 1.481 -0.269 1.00 94.12 89 TYR A N 1
ATOM 693 C CA . TYR A 1 89 ? -1.755 2.537 0.733 1.00 94.12 89 TYR A CA 1
ATOM 694 C C . TYR A 1 89 ? -3.144 3.188 0.660 1.00 94.12 89 TYR A C 1
ATOM 696 O O . TYR A 1 89 ? -3.497 3.982 1.528 1.00 94.12 89 TYR A O 1
ATOM 704 N N . GLY A 1 90 ? -3.970 2.843 -0.333 1.00 95.81 90 GLY A N 1
ATOM 705 C CA . GLY A 1 90 ? -5.340 3.349 -0.439 1.00 95.81 90 GLY A CA 1
ATOM 706 C C . GLY A 1 90 ? -6.223 2.935 0.743 1.00 95.81 90 GLY A C 1
ATOM 707 O O . GLY A 1 90 ? -7.187 3.625 1.054 1.00 95.81 90 GLY A O 1
ATOM 708 N N . VAL A 1 91 ? -5.867 1.860 1.457 1.00 96.12 91 VAL A N 1
ATOM 709 C CA . VAL A 1 91 ? -6.584 1.407 2.665 1.00 96.12 91 VAL A CA 1
ATOM 710 C C . VAL A 1 91 ? -6.545 2.419 3.814 1.00 96.12 91 VAL A C 1
ATOM 712 O O . VAL A 1 91 ? -7.415 2.383 4.677 1.00 96.12 91 VAL A O 1
ATOM 715 N N . PHE A 1 92 ? -5.586 3.351 3.810 1.00 96.81 92 PHE A N 1
ATOM 716 C CA . PHE A 1 92 ? -5.514 4.420 4.805 1.00 96.81 92 PHE A CA 1
ATOM 717 C C . PHE A 1 92 ? -6.477 5.576 4.5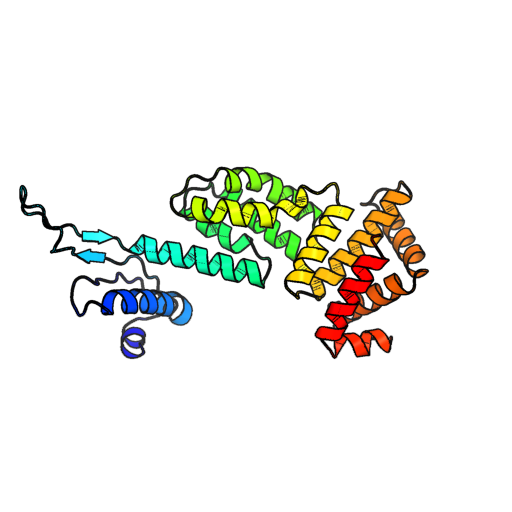24 1.00 96.81 92 PHE A C 1
ATOM 719 O O . PHE A 1 92 ? -6.758 6.352 5.430 1.00 96.81 92 PHE A O 1
ATOM 726 N N . ALA A 1 93 ? -6.995 5.716 3.301 1.00 9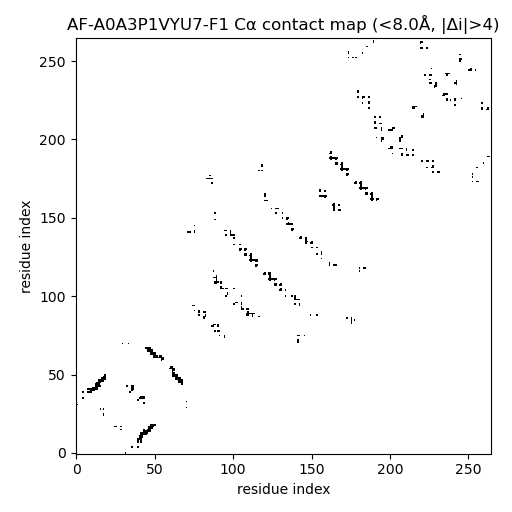6.81 93 ALA A N 1
ATOM 727 C CA . ALA A 1 93 ? -7.880 6.820 2.937 1.00 96.81 93 ALA A CA 1
ATOM 728 C C . ALA A 1 93 ? -9.110 6.968 3.857 1.00 96.81 93 ALA A C 1
ATOM 730 O O . ALA A 1 93 ? -9.283 8.060 4.399 1.00 96.81 93 ALA A O 1
ATOM 731 N N . PRO A 1 94 ? -9.924 5.920 4.111 1.00 96.69 94 PRO A N 1
ATOM 732 C CA . PRO A 1 94 ? -11.052 6.041 5.037 1.00 96.69 94 PRO A CA 1
ATOM 733 C C . PRO A 1 94 ? -10.614 6.322 6.482 1.00 96.69 94 PRO A C 1
ATOM 735 O O . PRO A 1 94 ? -11.359 6.947 7.231 1.00 96.69 94 PRO A O 1
ATOM 738 N N . LEU A 1 95 ? -9.407 5.900 6.877 1.00 96.62 95 LEU A N 1
ATOM 739 C CA . LEU A 1 95 ? -8.882 6.137 8.223 1.00 96.62 95 LEU A CA 1
ATOM 740 C C . LEU A 1 95 ? -8.448 7.589 8.413 1.00 96.62 95 LEU A C 1
ATOM 742 O O . LEU A 1 95 ? -8.799 8.201 9.415 1.00 96.62 95 LEU A O 1
ATOM 746 N N . PHE A 1 96 ? -7.745 8.164 7.435 1.00 97.06 96 PHE A N 1
ATOM 747 C CA . PHE A 1 96 ? -7.423 9.589 7.437 1.00 97.06 96 PHE A CA 1
ATOM 748 C C . PHE A 1 96 ? -8.686 10.451 7.390 1.00 97.06 96 PHE A C 1
ATOM 750 O O . PHE A 1 96 ? -8.725 11.477 8.058 1.00 97.06 96 PHE A O 1
ATOM 757 N N . GLU A 1 97 ? -9.714 10.042 6.639 1.00 96.75 97 GLU A N 1
ATOM 758 C CA . GLU A 1 97 ? -10.991 10.766 6.566 1.00 96.75 97 GLU A CA 1
ATOM 759 C C . GLU A 1 97 ? -11.694 10.783 7.926 1.00 96.75 97 GLU A C 1
ATOM 761 O O . GLU A 1 97 ? -12.061 11.849 8.420 1.00 96.75 97 GLU A O 1
ATOM 766 N N . ALA A 1 98 ? -11.794 9.617 8.574 1.00 94.94 98 ALA A N 1
ATOM 767 C CA . ALA A 1 98 ? -12.334 9.495 9.926 1.00 94.94 98 ALA A CA 1
ATOM 768 C C . ALA A 1 98 ? -11.512 10.274 10.970 1.00 94.94 98 ALA A C 1
ATOM 770 O O . ALA A 1 98 ? -12.062 10.750 11.959 1.00 94.94 98 ALA A O 1
ATOM 771 N N . ASP A 1 99 ? -10.210 10.433 10.732 1.00 95.75 99 ASP A N 1
ATOM 772 C CA . ASP A 1 99 ? -9.278 11.165 11.591 1.00 95.75 99 ASP A CA 1
ATOM 773 C C . ASP A 1 99 ? -9.118 12.648 11.184 1.00 95.75 99 ASP A C 1
ATOM 775 O O . ASP A 1 99 ? -8.175 13.320 11.600 1.00 95.75 99 ASP A O 1
ATOM 779 N N . GLY A 1 100 ? -10.044 13.179 10.373 1.00 95.25 100 GLY A N 1
ATOM 780 C CA . GLY A 1 100 ? -10.198 14.615 10.111 1.00 95.25 100 GLY A CA 1
ATOM 781 C C . GLY A 1 100 ? -9.564 15.142 8.819 1.00 95.25 100 GLY A C 1
ATOM 782 O O . GLY A 1 100 ? -9.585 16.350 8.576 1.00 95.25 100 GLY A O 1
ATOM 783 N N . MET A 1 101 ? -9.012 14.281 7.963 1.00 95.81 101 MET A N 1
ATOM 784 C CA . MET A 1 101 ? -8.526 14.686 6.644 1.00 95.81 101 MET A CA 1
ATOM 785 C C . MET A 1 101 ? -9.698 14.932 5.686 1.00 95.81 101 MET A C 1
ATOM 787 O O . MET A 1 101 ? -10.636 14.145 5.605 1.00 95.81 101 MET A O 1
ATOM 791 N N . ALA A 1 102 ? -9.627 16.007 4.898 1.00 96.31 102 ALA A N 1
ATOM 792 C CA . ALA A 1 102 ? -10.662 16.318 3.915 1.00 96.31 102 ALA A CA 1
ATOM 793 C C . ALA A 1 102 ? -10.837 15.186 2.884 1.00 96.31 102 ALA A C 1
ATOM 795 O O . ALA A 1 102 ? -9.860 14.741 2.275 1.00 96.31 102 ALA A O 1
ATOM 796 N N . GLN A 1 103 ? -12.091 14.812 2.613 1.00 96.44 103 GLN A N 1
ATOM 797 C CA . GLN A 1 103 ? -12.464 13.719 1.707 1.00 96.44 103 GLN A CA 1
ATOM 798 C C . GLN A 1 103 ? -11.800 13.812 0.320 1.00 96.44 103 GLN A C 1
ATOM 800 O O . GLN A 1 103 ? -11.357 12.817 -0.245 1.00 96.44 103 GLN A O 1
ATOM 805 N N . GLN A 1 104 ? -11.660 15.016 -0.238 1.00 96.31 104 GLN A N 1
ATOM 806 C CA . GLN A 1 104 ? -10.982 15.198 -1.526 1.00 96.31 104 GLN A CA 1
ATOM 807 C C . GLN A 1 104 ? -9.526 14.693 -1.493 1.00 96.31 104 GLN A C 1
ATOM 809 O O . GLN A 1 104 ? -9.034 14.141 -2.475 1.00 96.31 104 GLN A O 1
ATOM 814 N N . ARG A 1 105 ? -8.819 14.858 -0.368 1.00 95.44 105 ARG A N 1
ATOM 815 C CA . ARG A 1 105 ? -7.419 14.429 -0.212 1.00 95.44 105 ARG A CA 1
ATOM 816 C C . ARG A 1 105 ? -7.307 12.921 -0.025 1.00 95.44 105 ARG A C 1
ATOM 818 O O . ARG A 1 105 ? -6.418 12.302 -0.608 1.00 95.44 105 ARG A O 1
ATOM 825 N N . THR A 1 106 ? -8.230 12.317 0.717 1.00 96.56 106 THR A N 1
ATOM 826 C CA . THR A 1 106 ? -8.282 10.859 0.901 1.00 96.56 106 THR A CA 1
ATOM 827 C C . THR A 1 106 ? -8.690 10.146 -0.393 1.00 96.56 106 THR A C 1
ATOM 829 O O . THR A 1 106 ? -8.157 9.081 -0.719 1.00 96.56 106 THR A O 1
ATOM 832 N N . GLN A 1 107 ? -9.535 10.775 -1.215 1.00 97.06 107 GLN A N 1
ATOM 833 C CA . GLN A 1 107 ? -9.824 10.323 -2.577 1.00 97.06 107 GLN A CA 1
ATOM 834 C C . GLN A 1 107 ? -8.584 10.363 -3.478 1.00 97.06 107 GLN A C 1
ATOM 836 O O . GLN A 1 107 ? -8.340 9.392 -4.191 1.00 97.06 107 GLN A O 1
ATOM 841 N N . MET A 1 108 ? -7.769 11.424 -3.421 1.00 97.12 108 MET A N 1
ATOM 842 C CA . MET A 1 108 ? -6.491 11.473 -4.152 1.00 97.12 108 MET A CA 1
ATOM 843 C C . MET A 1 108 ? -5.548 10.343 -3.708 1.00 97.12 108 MET A C 1
ATOM 845 O O . MET A 1 108 ? -4.957 9.675 -4.552 1.00 97.12 108 MET A O 1
ATOM 849 N N . LEU A 1 109 ? -5.460 10.055 -2.404 1.00 96.19 109 LEU A N 1
ATOM 850 C CA . LEU A 1 109 ? -4.679 8.921 -1.893 1.00 96.19 109 LEU A CA 1
ATOM 851 C C . LEU A 1 109 ? -5.174 7.575 -2.455 1.00 96.19 109 LEU A C 1
ATOM 853 O O . LEU A 1 109 ? -4.376 6.745 -2.894 1.00 96.19 109 LEU A O 1
ATOM 857 N N . SER A 1 110 ? -6.493 7.374 -2.487 1.00 97.06 110 SER A N 1
ATOM 858 C CA . SER A 1 110 ? -7.114 6.164 -3.044 1.00 97.06 110 SER A CA 1
ATOM 859 C C . SER A 1 110 ? -6.862 6.019 -4.546 1.00 97.06 110 SER A C 1
ATOM 861 O O . SER A 1 110 ? -6.539 4.928 -5.018 1.00 97.06 110 SER A O 1
ATOM 863 N N . GLN A 1 111 ? -6.980 7.117 -5.298 1.00 97.56 111 GLN A N 1
ATOM 864 C CA . GLN A 1 111 ? -6.727 7.148 -6.739 1.00 97.56 111 GLN A CA 1
ATOM 865 C C . GLN A 1 111 ? -5.260 6.870 -7.056 1.00 97.56 111 GLN A C 1
ATOM 867 O O . GLN A 1 111 ? -4.974 6.072 -7.943 1.00 97.56 111 GLN A O 1
ATOM 872 N N . ALA A 1 112 ? -4.330 7.445 -6.291 1.00 96.94 112 ALA A N 1
ATOM 873 C CA . ALA A 1 112 ? -2.911 7.151 -6.435 1.00 96.94 112 ALA A CA 1
ATOM 874 C C . ALA A 1 112 ? -2.624 5.645 -6.296 1.00 96.94 112 ALA A C 1
ATOM 876 O O . ALA A 1 112 ? -2.023 5.045 -7.188 1.00 96.94 112 ALA A O 1
ATOM 877 N N . ALA A 1 113 ? -3.157 5.009 -5.246 1.00 96.12 113 ALA A N 1
ATOM 878 C CA . ALA A 1 113 ? -3.013 3.569 -5.034 1.00 96.12 113 ALA A CA 1
ATOM 879 C C . ALA A 1 113 ? -3.700 2.724 -6.123 1.00 96.12 113 ALA A C 1
ATOM 881 O O . ALA A 1 113 ? -3.288 1.596 -6.403 1.00 96.12 113 ALA A O 1
ATOM 882 N N . TYR A 1 114 ? -4.785 3.226 -6.718 1.00 96.75 114 TYR A N 1
ATOM 883 C CA . TYR A 1 114 ? -5.454 2.583 -7.847 1.00 96.75 114 TYR A CA 1
ATOM 884 C C . TYR A 1 114 ? -4.580 2.613 -9.107 1.00 96.75 114 TYR A C 1
ATOM 886 O O . TYR A 1 114 ? -4.302 1.554 -9.667 1.00 96.75 114 TYR A O 1
ATOM 894 N N . PHE A 1 115 ? -4.094 3.790 -9.507 1.00 96.69 115 PHE A N 1
ATOM 895 C CA . PHE A 1 115 ? -3.265 3.953 -10.703 1.00 96.69 115 PHE A CA 1
ATOM 896 C C . PHE A 1 115 ? -1.924 3.224 -10.592 1.00 96.69 115 PHE A C 1
ATOM 898 O O . PHE A 1 115 ? -1.507 2.568 -11.544 1.00 96.69 115 PHE A O 1
ATOM 905 N N . GLU A 1 116 ? -1.295 3.233 -9.414 1.00 95.00 116 GLU A N 1
ATOM 906 C CA . GLU A 1 116 ? -0.050 2.494 -9.184 1.00 95.00 116 GLU A CA 1
ATOM 907 C C . GLU A 1 116 ? -0.249 0.983 -9.390 1.00 95.00 116 GLU A C 1
ATOM 909 O O . GLU A 1 116 ? 0.519 0.318 -10.078 1.00 95.00 116 GLU A O 1
ATOM 914 N N . ARG A 1 117 ? -1.343 0.414 -8.872 1.00 92.19 117 ARG A N 1
ATOM 915 C CA . ARG A 1 117 ? -1.664 -1.003 -9.117 1.00 92.19 117 ARG A CA 1
ATOM 916 C C . ARG A 1 117 ? -2.043 -1.278 -10.572 1.00 92.19 117 ARG A C 1
ATOM 918 O O . ARG A 1 117 ? -1.824 -2.386 -11.053 1.00 92.19 117 ARG A O 1
ATOM 925 N N . GLY A 1 118 ? -2.581 -0.275 -11.259 1.00 92.56 118 GLY A N 1
ATOM 926 C CA . GLY A 1 118 ? -2.887 -0.294 -12.687 1.00 92.56 118 GLY A CA 1
ATOM 927 C C . GLY A 1 118 ? -1.671 -0.142 -13.608 1.00 92.56 118 GLY A C 1
ATOM 928 O O . GLY A 1 118 ? -1.853 -0.124 -14.819 1.00 92.56 118 GLY A O 1
ATOM 929 N N . SER A 1 119 ? -0.446 -0.065 -13.073 1.00 90.88 119 SER A N 1
ATOM 930 C CA . SER A 1 119 ? 0.779 0.212 -13.843 1.00 90.88 119 SER A CA 1
ATOM 931 C C . SER A 1 119 ? 0.788 1.586 -14.533 1.00 90.88 119 SER A C 1
ATOM 933 O O . SER A 1 119 ? 1.444 1.757 -15.557 1.00 90.88 119 SER A O 1
ATOM 935 N N . ASP A 1 120 ? 0.100 2.576 -13.956 1.00 93.81 120 ASP A N 1
ATOM 936 C CA . ASP A 1 120 ? 0.111 3.974 -14.402 1.00 93.81 120 ASP A CA 1
ATOM 937 C C . ASP A 1 120 ? 0.832 4.859 -13.365 1.00 93.81 120 ASP A C 1
ATOM 939 O O . ASP A 1 120 ? 0.207 5.470 -12.488 1.00 93.81 120 ASP A O 1
ATOM 943 N N . PRO A 1 121 ? 2.177 4.916 -13.411 1.00 93.12 121 PRO A N 1
ATOM 944 C CA . PRO A 1 121 ? 2.964 5.692 -12.457 1.00 93.12 121 PRO A CA 1
ATOM 945 C C . PRO A 1 121 ? 2.766 7.203 -12.620 1.00 93.12 121 PRO A C 1
ATOM 947 O O . PRO A 1 121 ? 2.985 7.944 -11.665 1.00 93.12 121 PRO A O 1
ATOM 950 N N . VAL A 1 122 ? 2.348 7.676 -13.800 1.00 93.25 122 VAL A N 1
ATOM 951 C CA . VAL A 1 122 ? 2.150 9.106 -14.066 1.00 93.25 122 VAL A CA 1
ATOM 952 C C . VAL A 1 122 ? 0.920 9.600 -13.317 1.00 93.25 122 VAL A C 1
ATOM 954 O O . VAL A 1 122 ? 1.019 10.545 -12.532 1.00 93.25 122 VAL A O 1
ATOM 957 N N . GLN A 1 123 ? -0.218 8.925 -13.485 1.00 95.44 123 GLN A N 1
ATOM 958 C CA . GLN A 1 123 ? -1.439 9.282 -12.766 1.00 95.44 123 GLN A CA 1
ATOM 959 C C . GLN A 1 123 ? -1.314 9.030 -11.263 1.00 95.44 123 GLN A C 1
ATOM 961 O O . GLN A 1 123 ? -1.833 9.809 -10.455 1.00 95.44 123 GLN A O 1
ATOM 966 N N . ALA A 1 124 ? -0.580 7.986 -10.867 1.00 96.31 124 ALA A N 1
ATOM 967 C CA . ALA A 1 124 ? -0.278 7.737 -9.465 1.00 96.31 124 ALA A CA 1
ATOM 968 C C . ALA A 1 124 ? 0.525 8.892 -8.845 1.00 96.31 124 ALA A C 1
ATOM 970 O O . ALA A 1 124 ? 0.134 9.411 -7.799 1.00 96.31 124 ALA A O 1
ATOM 971 N N . ALA A 1 125 ? 1.589 9.349 -9.520 1.00 95.25 125 ALA A N 1
ATOM 972 C CA . ALA A 1 125 ? 2.437 10.452 -9.070 1.00 95.25 125 ALA A CA 1
ATOM 973 C C . ALA A 1 125 ? 1.655 11.771 -8.944 1.00 95.25 125 ALA A C 1
ATOM 975 O O . ALA A 1 125 ? 1.797 12.485 -7.948 1.00 95.25 125 ALA A O 1
ATOM 976 N N . GLN A 1 126 ? 0.794 12.084 -9.917 1.00 94.81 126 GLN A N 1
ATOM 977 C CA . GLN A 1 126 ? -0.045 13.287 -9.881 1.00 94.81 126 GLN A CA 1
ATOM 978 C C . GLN A 1 126 ? -0.977 13.297 -8.662 1.00 94.81 126 GLN A C 1
ATOM 980 O O . GLN A 1 126 ? -1.032 14.281 -7.919 1.00 94.81 126 GLN A O 1
ATOM 985 N N . ASN A 1 127 ? -1.664 12.181 -8.416 1.00 96.62 127 ASN A N 1
ATOM 986 C CA . ASN A 1 127 ? -2.595 12.053 -7.300 1.00 96.62 127 ASN A CA 1
ATOM 987 C C . ASN A 1 127 ? -1.882 12.056 -5.944 1.00 96.62 127 ASN A C 1
ATOM 989 O O . ASN A 1 127 ? -2.278 12.799 -5.041 1.00 96.62 127 ASN A O 1
ATOM 993 N N . ILE A 1 128 ? -0.797 11.285 -5.797 1.00 95.31 128 ILE A N 1
ATOM 994 C CA . ILE A 1 128 ? -0.085 11.205 -4.518 1.00 95.31 128 ILE A CA 1
ATOM 995 C C . ILE A 1 128 ? 0.569 12.539 -4.171 1.00 95.31 128 ILE A C 1
ATOM 997 O O . ILE A 1 128 ? 0.533 12.931 -3.011 1.00 95.31 128 ILE A O 1
ATOM 1001 N N . THR A 1 129 ? 1.063 13.301 -5.153 1.00 93.94 129 THR A N 1
ATOM 1002 C CA . THR A 1 129 ? 1.610 14.648 -4.922 1.00 93.94 129 THR A CA 1
ATOM 1003 C C . THR A 1 129 ? 0.573 15.573 -4.279 1.00 93.94 129 THR A C 1
ATOM 1005 O O . THR A 1 129 ? 0.898 16.328 -3.360 1.00 93.94 129 THR A O 1
ATOM 1008 N N . GLY A 1 130 ? -0.687 15.488 -4.716 1.00 91.19 130 GLY A N 1
ATOM 1009 C CA . GLY A 1 130 ? -1.792 16.277 -4.167 1.00 91.19 130 GLY A CA 1
ATOM 1010 C C . GLY A 1 130 ? -2.229 15.867 -2.755 1.00 91.19 130 GLY A C 1
ATOM 1011 O O . GLY A 1 130 ? -2.755 16.702 -2.017 1.00 91.19 130 GLY A O 1
ATOM 1012 N N . ALA A 1 131 ? -1.990 14.614 -2.359 1.00 93.81 131 ALA A N 1
ATOM 1013 C CA . ALA A 1 131 ? -2.306 14.097 -1.025 1.00 93.81 131 ALA A CA 1
ATOM 1014 C C . ALA A 1 131 ? -1.119 14.177 -0.046 1.00 93.81 131 ALA A C 1
ATOM 1016 O O . ALA A 1 131 ? -1.320 14.305 1.159 1.00 93.81 131 ALA A O 1
ATOM 1017 N N . PHE A 1 132 ? 0.118 14.136 -0.545 1.00 94.44 132 PHE A N 1
ATOM 1018 C CA . PHE A 1 132 ? 1.312 13.869 0.255 1.00 94.44 132 PHE A CA 1
ATOM 1019 C C . PHE A 1 132 ? 1.512 14.844 1.413 1.00 94.44 132 PHE A C 1
ATOM 1021 O O . PHE A 1 132 ? 1.749 14.419 2.540 1.00 94.44 132 PHE A O 1
ATOM 1028 N N . ARG A 1 133 ? 1.407 16.156 1.153 1.00 93.69 133 ARG A N 1
ATOM 1029 C CA . ARG A 1 133 ? 1.596 17.173 2.200 1.00 93.69 133 ARG A CA 1
ATOM 1030 C C . ARG A 1 133 ? 0.587 16.988 3.334 1.00 93.69 133 ARG A C 1
ATOM 1032 O O . ARG A 1 133 ? 0.955 17.092 4.494 1.00 93.69 133 ARG A O 1
ATOM 1039 N N . HIS A 1 134 ? -0.655 16.647 2.997 1.00 94.06 134 HIS A N 1
ATOM 1040 C CA . HIS A 1 134 ? -1.704 16.428 3.987 1.00 94.06 134 HIS A CA 1
ATOM 1041 C C . HIS A 1 134 ? -1.465 15.178 4.828 1.00 94.06 134 HIS A C 1
ATOM 1043 O O . HIS A 1 134 ? -1.797 15.197 6.001 1.00 94.06 134 HIS A O 1
ATOM 1049 N N . ILE A 1 135 ? -0.859 14.128 4.268 1.00 93.88 135 ILE A N 1
ATOM 1050 C CA . ILE A 1 135 ? -0.425 12.954 5.041 1.00 93.88 135 ILE A CA 1
ATOM 1051 C C . ILE A 1 135 ? 0.695 13.352 6.003 1.00 93.88 135 ILE A C 1
ATOM 1053 O O . ILE A 1 135 ? 0.636 13.034 7.188 1.00 93.88 135 ILE A O 1
ATOM 1057 N N . GLN A 1 136 ? 1.703 14.063 5.492 1.00 93.50 136 GLN A N 1
ATOM 1058 C CA . GLN A 1 136 ? 2.888 14.453 6.252 1.00 93.50 136 GLN A CA 1
ATOM 1059 C C . GLN A 1 136 ? 2.558 15.408 7.411 1.00 93.50 136 GLN A C 1
ATOM 1061 O O . GLN A 1 136 ? 3.130 15.282 8.488 1.00 93.50 136 GLN A O 1
ATOM 1066 N N . GLU A 1 137 ? 1.657 16.365 7.189 1.00 93.62 137 GLU A N 1
ATOM 1067 C CA . GLU A 1 137 ? 1.295 17.411 8.156 1.00 93.62 137 GLU A CA 1
ATOM 1068 C C . GLU A 1 137 ? 0.043 17.067 8.978 1.00 93.62 137 GLU A C 1
ATOM 1070 O O . GLU A 1 137 ? -0.397 17.893 9.780 1.00 93.62 137 GLU A O 1
ATOM 1075 N N . HIS A 1 138 ? -0.539 15.878 8.782 1.00 94.81 138 HIS A N 1
ATOM 1076 C CA . HIS A 1 138 ? -1.752 15.445 9.478 1.00 94.81 138 HIS A CA 1
ATOM 1077 C C . HIS A 1 138 ? -1.581 15.529 11.000 1.00 94.81 138 HIS A C 1
ATOM 1079 O O . HIS A 1 138 ? -0.569 15.082 11.531 1.00 94.81 138 HIS A O 1
ATOM 1085 N N . GLN A 1 139 ? -2.578 16.090 11.688 1.00 92.94 139 GLN A N 1
ATOM 1086 C CA . GLN A 1 139 ? -2.573 16.297 13.148 1.00 92.94 139 GLN A CA 1
ATOM 1087 C C . GLN A 1 139 ? -3.674 15.502 13.864 1.00 92.94 139 GLN A C 1
ATOM 1089 O O . GLN A 1 139 ? -3.979 15.766 15.027 1.00 92.94 139 GLN A O 1
ATOM 1094 N N . GLY A 1 140 ? -4.323 14.562 13.172 1.00 91.88 140 GLY A N 1
ATOM 1095 C CA . GLY A 1 140 ? -5.339 13.717 13.790 1.00 91.88 140 GLY A CA 1
ATOM 1096 C C . GLY A 1 140 ? -4.741 12.764 14.828 1.00 91.88 140 GLY A C 1
ATOM 1097 O O . GLY A 1 140 ? -3.536 12.472 14.823 1.00 91.88 140 GLY A O 1
ATOM 1098 N N . ALA A 1 141 ? -5.587 12.320 15.757 1.00 90.75 141 ALA A N 1
ATOM 1099 C CA . ALA A 1 141 ? -5.173 11.639 16.981 1.00 90.7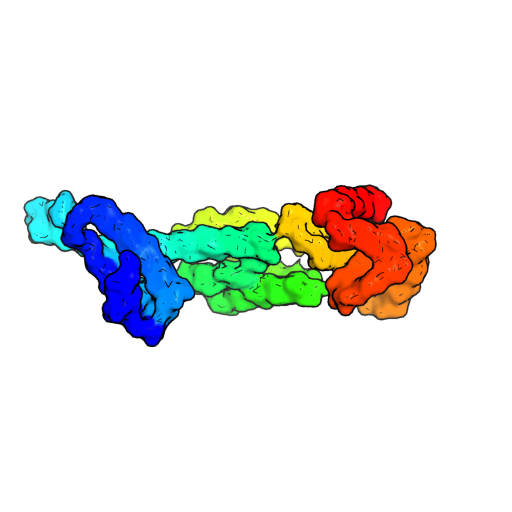5 141 ALA A CA 1
ATOM 1100 C C . ALA A 1 141 ? -4.410 10.340 16.700 1.00 90.75 141 ALA A C 1
ATOM 1102 O O . ALA A 1 141 ? -3.444 10.027 17.398 1.00 90.75 141 ALA A O 1
ATOM 1103 N N . LEU A 1 142 ? -4.832 9.594 15.676 1.00 92.81 142 LEU A N 1
ATOM 1104 C CA . LEU A 1 142 ? -4.201 8.330 15.307 1.00 92.81 142 LEU A CA 1
ATOM 1105 C C . LEU A 1 142 ? -3.309 8.465 14.079 1.00 92.81 142 LEU A C 1
ATOM 1107 O O . LEU A 1 142 ? -2.216 7.906 14.074 1.00 92.81 142 LEU A O 1
ATOM 1111 N N . GLY A 1 143 ? -3.716 9.229 13.067 1.00 92.44 143 GLY A N 1
ATOM 1112 C CA . GLY A 1 143 ? -2.995 9.329 11.803 1.00 92.44 143 GLY A CA 1
ATOM 1113 C C . GLY A 1 143 ? -1.574 9.856 11.971 1.00 92.44 143 GLY A C 1
ATOM 1114 O O . GLY A 1 143 ? -0.668 9.341 11.323 1.00 92.44 143 GLY A O 1
ATOM 1115 N N . THR A 1 144 ? -1.339 10.765 12.925 1.00 93.81 144 THR A N 1
ATOM 1116 C CA . THR A 1 144 ? 0.006 11.280 13.249 1.00 93.81 144 THR A CA 1
ATOM 1117 C C . THR A 1 144 ? 0.998 10.162 13.607 1.00 93.81 144 THR A C 1
ATOM 1119 O O . THR A 1 144 ? 2.183 10.252 13.287 1.00 93.81 144 THR A O 1
ATOM 1122 N N . LEU A 1 145 ? 0.524 9.069 14.221 1.00 93.00 145 LEU A N 1
ATOM 1123 C CA . LEU A 1 145 ? 1.358 7.917 14.587 1.00 93.00 145 LEU A CA 1
ATOM 1124 C C . LEU A 1 145 ? 1.839 7.124 13.359 1.00 93.00 145 LEU A C 1
ATOM 1126 O O . LEU A 1 145 ? 2.881 6.474 13.419 1.00 93.00 145 LEU A O 1
ATOM 1130 N N . PHE A 1 146 ? 1.103 7.190 12.245 1.00 92.62 146 PHE A N 1
ATOM 1131 C CA . PHE A 1 146 ? 1.373 6.435 11.015 1.00 92.62 146 PHE A CA 1
ATOM 1132 C C . PHE A 1 146 ? 1.928 7.312 9.884 1.00 92.62 146 PHE A C 1
ATOM 1134 O O . PHE A 1 146 ? 2.570 6.792 8.969 1.00 92.62 146 PHE A O 1
ATOM 1141 N N . SER A 1 147 ? 1.735 8.634 9.951 1.00 91.12 147 SER A N 1
ATOM 1142 C CA . SER A 1 147 ? 2.129 9.594 8.916 1.00 91.12 147 SER A CA 1
ATOM 1143 C C . SER A 1 147 ? 3.595 9.484 8.515 1.00 91.12 147 SER A C 1
ATOM 1145 O O . SER A 1 147 ? 3.887 9.432 7.322 1.00 91.12 147 SER A O 1
ATOM 1147 N N . ASN A 1 148 ? 4.522 9.393 9.474 1.00 89.44 148 ASN A N 1
ATOM 1148 C CA . ASN A 1 148 ? 5.956 9.290 9.174 1.00 89.44 148 ASN A CA 1
ATOM 1149 C C . ASN A 1 148 ? 6.277 8.032 8.365 1.00 89.44 148 ASN A C 1
ATOM 1151 O O . ASN A 1 148 ? 6.903 8.115 7.307 1.00 89.44 148 ASN A O 1
ATOM 1155 N N . HIS A 1 149 ? 5.791 6.883 8.840 1.00 87.75 149 HIS A N 1
ATOM 1156 C CA . HIS A 1 149 ? 6.017 5.609 8.174 1.00 87.75 149 HIS A CA 1
ATOM 1157 C C . HIS A 1 149 ? 5.411 5.621 6.768 1.00 87.75 149 HIS A C 1
ATOM 1159 O O . HIS A 1 149 ? 6.089 5.266 5.808 1.00 87.75 149 HIS A O 1
ATOM 1165 N N . LEU A 1 150 ? 4.176 6.110 6.610 1.00 90.44 150 LEU A N 1
ATOM 1166 C CA . LEU A 1 150 ? 3.521 6.171 5.305 1.00 90.44 150 LEU A CA 1
ATOM 1167 C C . LEU A 1 150 ? 4.239 7.121 4.335 1.00 90.44 150 LEU A C 1
ATOM 1169 O O . LEU A 1 150 ? 4.405 6.792 3.165 1.00 90.44 150 LEU A O 1
ATOM 1173 N N . THR A 1 151 ? 4.709 8.271 4.816 1.00 91.00 151 THR A N 1
ATOM 1174 C CA . THR A 1 151 ? 5.387 9.310 4.021 1.00 91.00 151 THR A CA 1
ATOM 1175 C C . THR A 1 151 ? 6.689 8.800 3.392 1.00 91.00 151 THR A C 1
ATOM 1177 O O . THR A 1 151 ? 6.934 9.026 2.205 1.00 91.00 151 THR A O 1
ATOM 1180 N N . GLU A 1 152 ? 7.503 8.056 4.147 1.00 87.06 152 GLU A N 1
ATOM 1181 C CA . GLU A 1 152 ? 8.696 7.359 3.628 1.00 87.06 152 GLU A CA 1
ATOM 1182 C C . GLU A 1 152 ? 8.329 6.362 2.512 1.00 87.06 152 GLU A C 1
ATOM 1184 O O . GLU A 1 152 ? 9.039 6.147 1.520 1.00 87.06 152 GLU A O 1
ATOM 1189 N N . HIS A 1 153 ? 7.151 5.777 2.658 1.00 83.00 153 HIS A N 1
ATOM 1190 C CA . HIS A 1 153 ? 6.675 4.661 1.877 1.00 83.00 153 HIS A CA 1
ATOM 1191 C C . HIS A 1 153 ? 5.970 5.044 0.571 1.00 83.00 153 HIS A C 1
ATOM 1193 O O . HIS A 1 153 ? 6.097 4.344 -0.437 1.00 83.00 153 HIS A O 1
ATOM 1199 N N . VAL A 1 154 ? 5.313 6.202 0.545 1.00 88.44 154 VAL A N 1
ATOM 1200 C CA . VAL A 1 154 ? 4.709 6.780 -0.662 1.00 88.44 154 VAL A CA 1
ATOM 1201 C C . VAL A 1 154 ? 5.614 7.798 -1.357 1.00 88.44 154 VAL A C 1
ATOM 1203 O O . VAL A 1 154 ? 5.273 8.286 -2.424 1.00 88.44 154 VAL A O 1
ATOM 1206 N N . GLY A 1 155 ? 6.790 8.113 -0.804 1.00 87.25 155 GLY A N 1
ATOM 1207 C CA . GLY A 1 155 ? 7.704 9.141 -1.320 1.00 87.25 155 GLY A CA 1
ATOM 1208 C C . GLY A 1 155 ? 8.448 8.816 -2.626 1.00 87.25 155 GLY A C 1
ATOM 1209 O O . GLY A 1 155 ? 9.341 9.572 -3.004 1.00 87.25 155 GLY A O 1
ATOM 1210 N N . TRP A 1 156 ? 8.120 7.724 -3.324 1.00 90.19 156 TRP A N 1
ATOM 1211 C CA . TRP A 1 156 ? 8.822 7.288 -4.544 1.00 90.19 156 TRP A CA 1
ATOM 1212 C C . TRP A 1 156 ? 8.748 8.319 -5.685 1.00 90.19 156 TRP A C 1
ATOM 1214 O O . TRP A 1 156 ? 9.720 8.497 -6.414 1.00 90.19 156 TRP A O 1
ATOM 1224 N N . PHE A 1 157 ? 7.647 9.071 -5.788 1.00 89.44 157 PHE A N 1
ATOM 1225 C CA . PHE A 1 157 ? 7.442 10.105 -6.816 1.00 89.44 157 PHE A CA 1
ATOM 1226 C C . PHE A 1 157 ? 8.395 11.305 -6.676 1.00 89.44 157 PHE A C 1
ATOM 1228 O O . PHE A 1 157 ? 8.463 12.159 -7.556 1.00 89.44 157 PHE A O 1
ATOM 1235 N N . ARG A 1 158 ? 9.135 11.402 -5.565 1.00 87.12 158 ARG A N 1
ATOM 1236 C CA . ARG A 1 158 ? 10.136 12.457 -5.347 1.00 87.12 158 ARG A CA 1
ATOM 1237 C C . ARG A 1 158 ? 11.466 12.170 -6.047 1.00 87.12 158 ARG A C 1
ATOM 1239 O O . ARG A 1 158 ? 12.314 13.054 -6.121 1.00 87.12 158 ARG A O 1
ATOM 1246 N N . GLN A 1 159 ? 11.675 10.947 -6.531 1.00 79.25 159 GLN A N 1
ATOM 1247 C CA . GLN A 1 159 ? 12.942 10.518 -7.116 1.00 79.25 159 GLN A CA 1
ATOM 1248 C C . GLN A 1 159 ? 12.998 10.850 -8.611 1.00 79.25 159 GLN A C 1
ATOM 1250 O O . GLN A 1 159 ? 12.810 9.970 -9.427 1.00 79.25 159 GLN A O 1
ATOM 1255 N N . GLY A 1 160 ? 13.252 12.098 -9.003 1.00 85.50 160 GLY A N 1
ATOM 1256 C CA . GLY A 1 160 ? 13.496 12.427 -10.417 1.00 85.50 160 GLY A CA 1
ATOM 1257 C C . GLY A 1 160 ? 12.238 12.405 -11.295 1.00 85.50 160 GLY A C 1
ATOM 1258 O O . GLY A 1 160 ? 11.252 13.060 -10.959 1.00 85.50 160 GLY A O 1
ATOM 1259 N N . GLN A 1 161 ? 12.296 11.723 -12.444 1.00 90.06 161 GLN A N 1
ATOM 1260 C CA . GLN A 1 161 ? 11.234 11.702 -13.458 1.00 90.06 161 GLN A CA 1
ATOM 1261 C C . GLN A 1 161 ? 10.663 10.285 -13.642 1.00 90.06 161 GLN A C 1
ATOM 1263 O O . GLN A 1 161 ? 10.993 9.357 -12.910 1.00 90.06 161 GLN A O 1
ATOM 1268 N N . ARG A 1 162 ? 9.796 10.102 -14.646 1.00 92.69 162 ARG A N 1
ATOM 1269 C CA . ARG A 1 162 ? 9.098 8.837 -14.922 1.00 92.69 162 ARG A CA 1
ATOM 1270 C C . ARG A 1 162 ? 9.991 7.579 -14.900 1.00 92.69 162 ARG A C 1
ATOM 1272 O O . ARG A 1 162 ? 9.581 6.627 -14.237 1.00 92.69 162 ARG A O 1
ATOM 1279 N N . PRO A 1 163 ? 11.183 7.532 -15.534 1.00 94.25 163 PRO A N 1
ATOM 1280 C CA . PRO A 1 163 ? 12.021 6.332 -15.493 1.00 94.25 163 PRO A CA 1
ATOM 1281 C C . PRO A 1 163 ? 12.477 5.974 -14.074 1.00 94.25 163 PRO A C 1
ATOM 1283 O O . PRO A 1 163 ? 12.513 4.797 -13.713 1.00 94.25 163 PRO A O 1
ATOM 128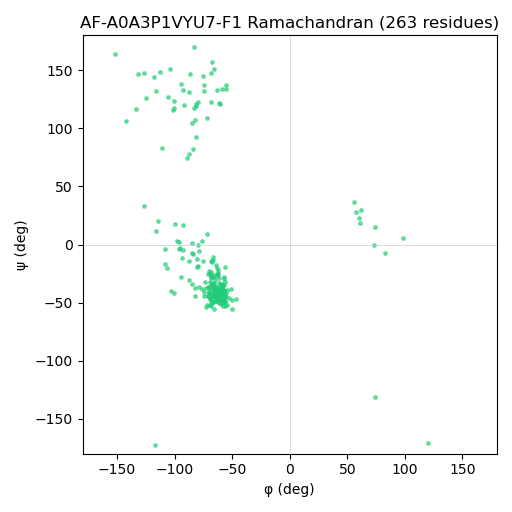6 N N . GLU A 1 164 ? 12.808 6.977 -13.260 1.00 94.94 164 GLU A N 1
ATOM 1287 C CA . GLU A 1 164 ? 13.209 6.788 -11.867 1.00 94.94 164 GLU A CA 1
ATOM 1288 C C . GLU A 1 164 ? 12.021 6.411 -10.977 1.00 94.94 164 GLU A C 1
ATOM 1290 O O . GLU A 1 164 ? 12.168 5.554 -10.111 1.00 94.94 164 GLU A O 1
ATOM 1295 N N . TRP A 1 165 ? 10.834 6.974 -11.220 1.00 95.38 165 TRP A N 1
ATOM 1296 C CA . TRP A 1 165 ? 9.605 6.569 -10.532 1.00 95.38 165 TRP A CA 1
ATOM 1297 C C . TRP A 1 165 ? 9.273 5.099 -10.791 1.00 95.38 165 TRP A C 1
ATOM 1299 O O . TRP A 1 165 ? 9.013 4.345 -9.856 1.00 95.38 165 TRP A O 1
ATOM 1309 N N . GLU A 1 166 ? 9.319 4.684 -12.060 1.00 96.38 166 GLU A N 1
ATOM 1310 C CA . GLU A 1 166 ? 9.117 3.295 -12.473 1.00 96.38 166 GLU A CA 1
ATOM 1311 C C . GLU A 1 166 ? 10.166 2.382 -11.814 1.00 96.38 166 GLU A C 1
ATOM 1313 O O . GLU A 1 166 ? 9.811 1.344 -11.261 1.00 96.38 166 GLU A O 1
ATOM 1318 N N . LEU A 1 167 ? 11.442 2.785 -11.773 1.00 96.38 167 LEU A N 1
ATOM 1319 C CA . LEU A 1 167 ? 12.493 1.995 -11.120 1.00 96.38 167 LEU A CA 1
ATOM 1320 C C . LEU A 1 167 ? 12.298 1.892 -9.600 1.00 96.38 167 LEU A C 1
ATOM 1322 O O . LEU A 1 167 ? 12.471 0.815 -9.030 1.00 96.38 167 LEU A O 1
ATOM 1326 N N . ALA A 1 168 ? 11.915 2.988 -8.946 1.00 95.44 168 ALA A N 1
ATOM 1327 C CA . ALA A 1 168 ? 11.637 3.006 -7.516 1.00 95.44 168 ALA A CA 1
ATOM 1328 C C . ALA A 1 168 ? 10.463 2.078 -7.177 1.00 95.44 168 ALA A C 1
ATOM 1330 O O . ALA A 1 168 ? 10.547 1.289 -6.240 1.00 95.44 168 ALA A O 1
ATOM 1331 N N . LEU A 1 169 ? 9.384 2.114 -7.964 1.00 95.50 169 LEU A N 1
ATOM 1332 C CA . LEU A 1 169 ? 8.252 1.200 -7.804 1.00 95.50 169 LEU A CA 1
ATOM 1333 C C . LEU A 1 169 ? 8.663 -0.259 -8.032 1.00 95.50 169 LEU A C 1
ATOM 1335 O O . LEU A 1 169 ? 8.287 -1.125 -7.243 1.00 95.50 169 LEU A O 1
ATOM 1339 N N . ALA A 1 170 ? 9.478 -0.533 -9.052 1.00 96.50 170 ALA A N 1
ATOM 1340 C CA . ALA A 1 170 ? 10.032 -1.861 -9.294 1.00 96.50 170 ALA A CA 1
ATOM 1341 C C . ALA A 1 170 ? 10.800 -2.413 -8.086 1.00 96.50 170 ALA A C 1
ATOM 1343 O O . ALA A 1 170 ? 10.536 -3.541 -7.664 1.00 96.50 170 ALA A O 1
ATOM 1344 N N . ASP A 1 171 ? 11.715 -1.624 -7.516 1.00 95.56 171 ASP A N 1
ATOM 1345 C CA . ASP A 1 171 ? 12.505 -2.021 -6.346 1.00 95.56 171 ASP A CA 1
ATOM 1346 C C . ASP A 1 171 ? 11.584 -2.331 -5.151 1.00 95.56 171 ASP A C 1
ATOM 1348 O O . ASP A 1 171 ? 11.693 -3.388 -4.526 1.00 95.56 171 ASP A O 1
ATOM 1352 N N . ARG A 1 172 ? 10.580 -1.479 -4.909 1.00 93.62 172 ARG A N 1
ATOM 1353 C CA . ARG A 1 172 ? 9.603 -1.662 -3.825 1.00 93.62 172 ARG A CA 1
ATOM 1354 C C . ARG A 1 172 ? 8.711 -2.889 -4.004 1.00 93.62 172 ARG A C 1
ATOM 1356 O O . ARG A 1 172 ? 8.344 -3.533 -3.021 1.00 93.62 172 ARG A O 1
ATOM 1363 N N . TYR A 1 173 ? 8.310 -3.215 -5.230 1.00 95.25 173 TYR A N 1
ATOM 1364 C CA . TYR A 1 173 ? 7.531 -4.428 -5.494 1.00 95.25 173 TYR A CA 1
ATOM 1365 C C . TYR A 1 173 ? 8.391 -5.688 -5.409 1.00 95.25 173 TYR A C 1
ATOM 1367 O O . TYR A 1 173 ? 7.915 -6.722 -4.936 1.00 95.25 173 TYR A O 1
ATOM 1375 N N . LEU A 1 174 ? 9.672 -5.594 -5.771 1.00 95.44 174 LEU A N 1
ATOM 1376 C CA . LEU A 1 174 ? 10.619 -6.691 -5.623 1.00 95.44 174 LEU A CA 1
ATOM 1377 C C . LEU A 1 174 ? 10.873 -7.030 -4.146 1.00 95.44 174 LEU A C 1
ATOM 1379 O O . LEU A 1 174 ? 10.877 -8.209 -3.792 1.00 95.44 174 LEU A O 1
ATOM 1383 N N . GLU A 1 175 ? 11.019 -6.021 -3.282 1.00 93.81 175 GLU A N 1
ATOM 1384 C CA . GLU A 1 175 ? 11.133 -6.189 -1.822 1.00 93.81 175 GLU A CA 1
ATOM 1385 C C . GLU A 1 175 ? 9.913 -6.900 -1.222 1.00 93.81 175 GLU A C 1
ATOM 1387 O O . GLU A 1 175 ? 10.056 -7.780 -0.372 1.00 93.81 175 GLU A O 1
ATOM 1392 N N . ARG A 1 176 ? 8.716 -6.587 -1.730 1.00 92.50 176 ARG A N 1
ATOM 1393 C CA . ARG A 1 176 ? 7.446 -7.209 -1.318 1.00 92.50 176 ARG A CA 1
ATOM 1394 C C . ARG A 1 176 ? 7.177 -8.572 -1.941 1.00 92.50 176 ARG A C 1
ATOM 1396 O O . ARG A 1 176 ? 6.143 -9.170 -1.661 1.00 92.50 176 ARG A O 1
ATOM 1403 N N . LYS A 1 177 ? 8.082 -9.068 -2.790 1.00 95.31 177 LYS A N 1
ATOM 1404 C CA . LYS A 1 177 ? 7.902 -10.304 -3.567 1.00 95.31 177 LYS A CA 1
ATOM 1405 C C . LYS A 1 177 ? 6.699 -10.269 -4.517 1.00 95.31 177 LYS A C 1
ATOM 1407 O O . LYS A 1 177 ? 6.219 -11.316 -4.950 1.00 95.31 177 LYS A O 1
ATOM 1412 N N . ASP A 1 178 ? 6.243 -9.079 -4.901 1.00 95.44 178 ASP A N 1
ATOM 1413 C CA . ASP A 1 178 ? 5.297 -8.929 -6.000 1.00 95.44 178 ASP A CA 1
ATOM 1414 C C . ASP A 1 178 ? 6.058 -8.905 -7.324 1.00 95.44 178 ASP A C 1
ATOM 1416 O O . ASP A 1 178 ? 6.395 -7.858 -7.884 1.00 95.44 178 ASP A O 1
ATOM 1420 N N . TYR A 1 179 ? 6.380 -10.099 -7.814 1.00 95.81 179 TYR A N 1
ATOM 1421 C CA . TYR A 1 179 ? 7.222 -10.238 -8.995 1.00 95.81 179 TYR A CA 1
ATOM 1422 C C . TYR A 1 179 ? 6.544 -9.749 -10.277 1.00 95.81 179 TYR A C 1
ATOM 1424 O O . TYR A 1 179 ? 7.243 -9.284 -11.174 1.00 95.81 179 TYR A O 1
ATOM 1432 N N . LEU A 1 180 ? 5.209 -9.810 -10.371 1.00 95.12 180 LEU A N 1
ATOM 1433 C CA . LEU A 1 180 ? 4.489 -9.349 -11.559 1.00 95.12 180 LEU A CA 1
ATOM 1434 C C . LEU A 1 180 ? 4.652 -7.837 -11.719 1.00 95.12 180 LEU A C 1
ATOM 1436 O O . LEU A 1 180 ? 5.144 -7.381 -12.752 1.00 95.12 180 LEU A O 1
ATOM 1440 N N . ARG A 1 181 ? 4.294 -7.065 -10.685 1.00 95.69 181 ARG A N 1
ATOM 1441 C CA . ARG A 1 181 ? 4.420 -5.603 -10.717 1.00 95.69 181 ARG A CA 1
ATOM 1442 C C . ARG A 1 181 ? 5.883 -5.178 -10.784 1.00 95.69 181 ARG A C 1
ATOM 1444 O O . ARG A 1 181 ? 6.203 -4.276 -11.553 1.00 95.69 181 ARG A O 1
ATOM 1451 N N . ALA A 1 182 ? 6.785 -5.870 -10.081 1.00 96.88 182 ALA A N 1
ATOM 1452 C CA . ALA A 1 182 ? 8.220 -5.603 -10.176 1.00 96.88 182 ALA A CA 1
ATOM 1453 C C . ALA A 1 182 ? 8.740 -5.743 -11.616 1.00 96.88 182 ALA A C 1
ATOM 1455 O O . ALA A 1 182 ? 9.419 -4.849 -12.113 1.00 96.88 182 ALA A O 1
ATOM 1456 N N . ILE A 1 183 ? 8.395 -6.830 -12.316 1.00 97.06 183 ILE A N 1
ATOM 1457 C CA . ILE A 1 183 ? 8.818 -7.050 -13.707 1.00 97.06 183 ILE A CA 1
ATOM 1458 C C . ILE A 1 183 ? 8.224 -6.003 -14.648 1.00 97.06 183 ILE A C 1
ATOM 1460 O O . ILE A 1 183 ? 8.941 -5.513 -15.520 1.00 97.06 183 ILE A O 1
ATOM 1464 N N . ILE A 1 184 ? 6.941 -5.661 -14.488 1.00 96.88 184 ILE A N 1
ATOM 1465 C CA . ILE A 1 184 ? 6.291 -4.629 -15.305 1.00 96.88 184 ILE A CA 1
ATOM 1466 C C . ILE A 1 184 ? 7.046 -3.308 -15.154 1.00 96.88 184 ILE A C 1
ATOM 1468 O O . ILE A 1 184 ? 7.502 -2.755 -16.150 1.00 96.88 184 ILE A O 1
ATOM 1472 N N . TYR A 1 185 ? 7.268 -2.853 -13.924 1.00 97.38 185 TYR A N 1
ATOM 1473 C CA . TYR A 1 185 ? 7.946 -1.587 -13.673 1.00 97.38 185 TYR A CA 1
ATOM 1474 C C . TYR A 1 185 ? 9.428 -1.588 -14.079 1.00 97.38 185 TYR A C 1
ATOM 1476 O O . TYR A 1 185 ? 9.901 -0.590 -14.620 1.00 97.38 185 TYR A O 1
ATOM 1484 N N . LEU A 1 186 ? 10.156 -2.704 -13.918 1.00 97.56 186 LEU A N 1
ATOM 1485 C CA . LEU A 1 186 ? 11.524 -2.836 -14.446 1.00 97.56 186 LEU A CA 1
ATOM 1486 C C . LEU A 1 186 ? 11.542 -2.712 -15.971 1.00 97.56 186 LEU A C 1
ATOM 1488 O O . LEU A 1 186 ? 12.433 -2.085 -16.539 1.00 97.56 186 LEU A O 1
ATOM 1492 N N . PHE A 1 187 ? 10.574 -3.329 -16.643 1.00 97.12 187 PHE A N 1
ATOM 1493 C CA . PHE A 1 187 ? 10.485 -3.299 -18.095 1.00 97.12 187 PHE A CA 1
ATOM 1494 C C . PHE A 1 187 ? 10.160 -1.888 -18.598 1.00 97.12 187 PHE A C 1
ATOM 1496 O O . PHE A 1 187 ? 10.886 -1.365 -19.444 1.00 97.12 187 PHE A O 1
ATOM 1503 N N . GLU A 1 188 ? 9.129 -1.251 -18.033 1.00 96.12 188 GLU A N 1
ATOM 1504 C CA . GLU A 1 188 ? 8.724 0.110 -18.406 1.00 96.12 188 GLU A CA 1
ATOM 1505 C C . GLU A 1 188 ? 9.834 1.129 -18.113 1.00 96.12 188 GLU A C 1
ATOM 1507 O O . GLU A 1 188 ? 10.170 1.912 -18.999 1.00 96.12 188 GLU A O 1
ATOM 1512 N N . SER A 1 189 ? 10.492 1.047 -16.949 1.00 96.56 189 SER A N 1
ATOM 1513 C CA . SER A 1 189 ? 11.605 1.938 -16.590 1.00 96.56 189 SER A CA 1
ATOM 1514 C C . SER A 1 189 ? 12.752 1.868 -17.598 1.00 96.56 189 SER A C 1
ATOM 1516 O O . SER A 1 189 ? 13.309 2.896 -17.993 1.00 96.56 189 SER A O 1
ATOM 1518 N N . ARG A 1 190 ? 13.101 0.663 -18.071 1.00 96.88 190 ARG A N 1
ATOM 1519 C CA . ARG A 1 190 ? 14.197 0.485 -19.031 1.00 96.88 190 ARG A CA 1
ATOM 1520 C C . ARG A 1 190 ? 13.870 1.085 -20.398 1.00 96.88 190 ARG A C 1
ATOM 1522 O O . ARG A 1 190 ? 14.787 1.609 -21.036 1.00 96.88 190 ARG A O 1
ATOM 1529 N N . ILE A 1 191 ? 12.607 1.010 -20.826 1.00 96.06 191 ILE A N 1
ATOM 1530 C CA . ILE A 1 191 ? 12.118 1.649 -22.055 1.00 96.06 191 ILE A CA 1
ATOM 1531 C C . ILE A 1 191 ? 12.102 3.165 -21.871 1.00 96.06 191 ILE A C 1
ATOM 1533 O O . ILE A 1 191 ? 12.713 3.878 -22.658 1.00 96.06 191 ILE A O 1
ATOM 1537 N N . SER A 1 192 ? 11.481 3.667 -20.801 1.00 95.31 192 SER A N 1
ATOM 1538 C CA . SER A 1 192 ? 11.392 5.104 -20.533 1.00 95.31 192 SER A CA 1
ATOM 1539 C C . SER A 1 192 ? 12.779 5.755 -20.416 1.00 95.31 192 SER A C 1
ATOM 1541 O O . SER A 1 192 ? 12.979 6.862 -20.913 1.00 95.31 192 SER A O 1
ATOM 1543 N N . ARG A 1 193 ? 13.766 5.066 -19.819 1.00 94.94 193 ARG A N 1
ATOM 1544 C CA . ARG A 1 193 ? 15.166 5.524 -19.777 1.00 94.94 193 ARG A CA 1
ATOM 1545 C C . ARG A 1 193 ? 15.808 5.530 -21.166 1.00 94.94 193 ARG A C 1
ATOM 1547 O O . ARG A 1 193 ? 16.470 6.502 -21.494 1.00 94.94 193 ARG A O 1
ATOM 1554 N N . ALA A 1 194 ? 15.574 4.506 -21.991 1.00 94.19 194 ALA A N 1
ATOM 1555 C CA . ALA A 1 194 ? 16.102 4.450 -23.358 1.00 94.19 194 ALA A CA 1
ATOM 1556 C C . ALA A 1 194 ? 15.604 5.612 -24.228 1.00 94.19 194 ALA A C 1
ATOM 1558 O O . ALA A 1 194 ? 16.416 6.277 -24.860 1.00 94.19 194 ALA A O 1
ATOM 1559 N N . VAL A 1 195 ? 14.293 5.879 -24.203 1.00 95.31 195 VAL A N 1
ATOM 1560 C CA . VAL A 1 195 ? 13.680 6.993 -24.947 1.00 95.31 195 VAL A CA 1
ATOM 1561 C C . VAL A 1 195 ? 14.254 8.333 -24.495 1.00 95.31 195 VAL A C 1
ATOM 1563 O O . VAL A 1 195 ? 14.572 9.193 -25.312 1.00 95.31 195 VAL A O 1
ATOM 1566 N N . ARG A 1 196 ? 14.431 8.511 -23.181 1.00 93.00 196 ARG A N 1
ATOM 1567 C CA . ARG A 1 196 ? 15.047 9.724 -22.640 1.00 93.00 196 ARG A CA 1
ATOM 1568 C C . ARG A 1 196 ? 16.498 9.876 -23.090 1.00 93.00 196 ARG A C 1
ATOM 1570 O O . ARG A 1 196 ? 16.896 10.969 -23.479 1.00 93.00 196 ARG A O 1
ATOM 1577 N N . ASP A 1 197 ? 17.279 8.803 -23.026 1.00 91.19 197 ASP A N 1
ATOM 1578 C CA . ASP A 1 197 ? 18.701 8.818 -23.377 1.00 91.19 197 ASP A CA 1
ATOM 1579 C C . ASP A 1 197 ? 18.907 9.079 -24.885 1.00 91.19 197 ASP A C 1
ATOM 1581 O O . ASP A 1 197 ? 19.922 9.657 -25.271 1.00 91.19 197 ASP A O 1
ATOM 1585 N N . SER A 1 198 ? 17.927 8.735 -25.733 1.00 89.81 198 SER A N 1
ATOM 1586 C CA . SER A 1 198 ? 17.892 9.099 -27.157 1.00 89.81 198 SER A CA 1
ATOM 1587 C C . SER A 1 198 ? 17.295 10.487 -27.439 1.00 89.81 198 SER A C 1
ATOM 1589 O O . SER A 1 198 ? 17.199 10.882 -28.599 1.00 89.81 198 SER A O 1
ATOM 1591 N N . GLY A 1 199 ? 16.891 11.237 -26.406 1.00 89.00 199 GLY A N 1
ATOM 1592 C CA . GLY A 1 199 ? 16.300 12.574 -26.527 1.00 89.00 199 GLY A CA 1
ATOM 1593 C C . GLY A 1 199 ? 14.853 12.606 -27.036 1.00 89.00 199 GLY A C 1
ATOM 1594 O O . GLY A 1 199 ? 14.390 13.664 -27.456 1.00 89.00 199 GLY A O 1
ATOM 1595 N N . GLY A 1 200 ? 14.150 11.470 -27.025 1.00 88.44 200 GLY A N 1
ATOM 1596 C CA . GLY A 1 200 ? 12.755 11.357 -27.457 1.00 88.44 200 GLY A CA 1
ATOM 1597 C C . GLY A 1 200 ? 11.738 11.738 -26.374 1.00 88.44 200 GLY A C 1
ATOM 1598 O O . GLY A 1 200 ? 12.073 11.896 -25.197 1.00 88.44 200 GLY A O 1
ATOM 1599 N N . ASP A 1 201 ? 10.467 11.849 -26.768 1.00 88.69 201 ASP A N 1
ATOM 1600 C CA . ASP A 1 201 ? 9.351 12.025 -25.832 1.00 88.69 201 ASP A CA 1
ATOM 1601 C C . ASP A 1 201 ? 8.929 10.671 -25.239 1.00 88.69 201 ASP A C 1
ATOM 1603 O O . ASP A 1 201 ? 8.519 9.757 -25.947 1.00 88.69 201 ASP A O 1
ATOM 1607 N N . ILE A 1 202 ? 8.990 10.546 -23.910 1.00 86.88 202 ILE A N 1
ATOM 1608 C CA . ILE A 1 202 ? 8.658 9.318 -23.165 1.00 86.88 202 ILE A CA 1
ATOM 1609 C C . ILE A 1 202 ? 7.172 8.930 -23.311 1.00 86.88 202 ILE A C 1
ATOM 1611 O O . ILE A 1 202 ? 6.810 7.784 -23.017 1.00 86.88 202 ILE A O 1
ATOM 1615 N N . ASN A 1 203 ? 6.311 9.860 -23.732 1.00 85.06 203 ASN A N 1
ATOM 1616 C CA . ASN A 1 203 ? 4.889 9.619 -23.973 1.00 85.06 203 ASN A CA 1
ATOM 1617 C C . ASN A 1 203 ? 4.565 9.264 -25.429 1.00 85.06 203 ASN A C 1
ATOM 1619 O O . ASN A 1 203 ? 3.446 8.824 -25.690 1.00 85.06 203 ASN A O 1
ATOM 1623 N N . ASP A 1 204 ? 5.515 9.431 -26.350 1.00 90.62 204 ASP A N 1
ATOM 1624 C CA . ASP A 1 204 ? 5.328 9.082 -27.753 1.00 90.62 204 ASP A CA 1
ATOM 1625 C C . ASP A 1 204 ? 5.371 7.561 -27.950 1.00 90.62 204 ASP A C 1
ATOM 1627 O O . ASP A 1 204 ? 6.233 6.864 -27.408 1.00 90.62 204 ASP A O 1
ATOM 1631 N N . TYR A 1 205 ? 4.398 7.026 -28.686 1.00 89.44 205 TYR A N 1
ATOM 1632 C CA . TYR A 1 205 ? 4.262 5.581 -28.857 1.00 89.44 205 TYR A CA 1
ATOM 1633 C C . TYR A 1 205 ? 5.377 5.009 -29.737 1.00 89.44 205 TYR A C 1
ATOM 1635 O O . TYR A 1 205 ? 5.965 3.991 -29.369 1.00 89.44 205 TYR A O 1
ATOM 1643 N N . ASP A 1 206 ? 5.685 5.675 -30.850 1.00 91.81 206 ASP A N 1
ATOM 1644 C CA . ASP A 1 206 ? 6.658 5.190 -31.830 1.00 91.81 206 ASP A CA 1
ATOM 1645 C C . ASP A 1 206 ? 8.068 5.203 -31.224 1.00 91.81 206 ASP A C 1
ATOM 1647 O O . ASP A 1 206 ? 8.761 4.186 -31.243 1.00 91.81 206 ASP A O 1
ATOM 1651 N N . ALA A 1 207 ? 8.438 6.284 -30.528 1.00 92.25 207 ALA A N 1
ATOM 1652 C CA . ALA A 1 207 ? 9.705 6.369 -29.804 1.00 92.25 207 ALA A CA 1
ATOM 1653 C C . ALA A 1 207 ? 9.865 5.254 -28.755 1.00 92.25 207 ALA A C 1
ATOM 1655 O O . ALA A 1 207 ? 10.953 4.696 -28.586 1.00 92.25 207 ALA A O 1
ATOM 1656 N N . ARG A 1 208 ? 8.788 4.903 -28.035 1.00 93.25 208 ARG A N 1
ATOM 1657 C CA . ARG A 1 208 ? 8.805 3.791 -27.069 1.00 93.25 208 ARG A CA 1
ATOM 1658 C C . ARG A 1 208 ? 8.932 2.433 -27.747 1.00 93.25 208 ARG A C 1
ATOM 1660 O O . ARG A 1 208 ? 9.571 1.549 -27.169 1.00 93.25 208 ARG A O 1
ATOM 1667 N N . ASP A 1 209 ? 8.303 2.239 -28.902 1.00 92.94 209 ASP A N 1
ATOM 1668 C CA . ASP A 1 209 ? 8.379 0.976 -29.632 1.00 92.94 209 ASP A CA 1
ATOM 1669 C C . ASP A 1 209 ? 9.781 0.751 -30.207 1.00 92.94 209 ASP A C 1
ATOM 1671 O O . ASP A 1 209 ? 10.365 -0.308 -29.971 1.00 92.94 209 ASP A O 1
ATOM 1675 N N . ASP A 1 210 ? 10.372 1.781 -30.814 1.00 93.25 210 ASP A N 1
ATOM 1676 C CA . ASP A 1 210 ? 11.752 1.761 -31.309 1.00 93.25 210 ASP A CA 1
ATOM 1677 C C . ASP A 1 210 ? 12.740 1.459 -30.173 1.00 93.25 210 ASP A C 1
ATOM 1679 O O . ASP A 1 210 ? 13.518 0.503 -30.235 1.00 93.25 210 ASP A O 1
ATOM 1683 N N . ALA A 1 211 ? 12.633 2.190 -29.057 1.00 94.38 211 ALA A N 1
ATOM 1684 C CA . ALA A 1 211 ? 13.450 1.957 -27.868 1.00 94.38 211 ALA A CA 1
ATOM 1685 C C . ALA A 1 211 ? 13.309 0.529 -27.312 1.00 94.38 211 ALA A C 1
ATOM 1687 O O . ALA A 1 211 ? 14.265 -0.044 -26.775 1.00 94.38 211 ALA A O 1
ATOM 1688 N N . ARG A 1 212 ? 12.111 -0.057 -27.411 1.00 94.44 212 ARG A N 1
ATOM 1689 C CA . ARG A 1 212 ? 11.845 -1.433 -26.987 1.00 94.44 212 ARG A CA 1
ATOM 1690 C C . ARG A 1 212 ? 12.496 -2.439 -27.929 1.00 94.44 212 ARG A C 1
ATOM 1692 O O . ARG A 1 212 ? 13.054 -3.420 -27.430 1.00 94.44 212 ARG A O 1
ATOM 1699 N N . GLU A 1 213 ? 12.398 -2.245 -29.240 1.00 93.88 213 GLU A N 1
ATOM 1700 C CA . GLU A 1 213 ? 13.031 -3.126 -30.224 1.00 93.88 213 GLU A CA 1
ATOM 1701 C C . GLU A 1 213 ? 14.559 -3.074 -30.108 1.00 93.88 213 GLU A C 1
ATOM 1703 O O . GLU A 1 213 ? 15.192 -4.126 -29.988 1.00 93.88 213 GLU A O 1
ATOM 1708 N N . ASP A 1 214 ? 15.144 -1.885 -29.973 1.00 93.38 214 ASP A N 1
ATOM 1709 C CA . ASP A 1 214 ? 16.583 -1.718 -29.748 1.00 93.38 214 ASP A CA 1
ATOM 1710 C C . ASP A 1 214 ? 17.042 -2.394 -28.451 1.00 93.38 214 ASP A C 1
ATOM 1712 O O . ASP A 1 214 ? 18.042 -3.123 -28.413 1.00 93.38 214 ASP A O 1
ATOM 1716 N N . ALA A 1 215 ? 16.278 -2.233 -27.366 1.00 93.69 215 ALA A N 1
ATOM 1717 C CA . ALA A 1 215 ? 16.605 -2.850 -26.087 1.00 93.69 215 ALA A CA 1
ATOM 1718 C C . ALA A 1 215 ? 16.605 -4.391 -26.146 1.00 93.69 215 ALA A C 1
ATOM 1720 O O . ALA A 1 215 ? 17.323 -5.024 -25.365 1.00 93.69 215 ALA A O 1
ATOM 1721 N N . ARG A 1 216 ? 15.875 -5.027 -27.080 1.00 93.44 216 ARG A N 1
ATOM 1722 C CA . ARG A 1 216 ? 15.874 -6.498 -27.258 1.00 93.44 216 ARG A CA 1
ATOM 1723 C C . ARG A 1 216 ? 17.196 -7.057 -27.774 1.00 93.44 216 ARG A C 1
ATOM 1725 O O . ARG A 1 216 ? 17.397 -8.271 -27.664 1.00 93.44 216 ARG A O 1
ATOM 1732 N N . ALA A 1 217 ? 18.096 -6.217 -28.289 1.00 93.69 217 ALA A N 1
ATOM 1733 C CA . ALA A 1 217 ? 19.461 -6.627 -28.602 1.00 93.69 217 ALA A CA 1
ATOM 1734 C C . ALA A 1 217 ? 20.222 -7.086 -27.343 1.00 93.69 217 ALA A C 1
ATOM 1736 O O . ALA A 1 217 ? 21.109 -7.934 -27.432 1.00 93.69 217 ALA A O 1
ATOM 1737 N N . ASN A 1 218 ? 19.845 -6.584 -26.158 1.00 95.69 218 ASN A N 1
ATOM 1738 C CA . ASN A 1 218 ? 20.390 -7.033 -24.884 1.00 95.69 218 ASN A CA 1
ATOM 1739 C C . ASN A 1 218 ? 19.696 -8.339 -24.419 1.00 95.69 218 ASN A C 1
ATOM 1741 O O . ASN A 1 218 ? 18.489 -8.324 -24.147 1.00 95.69 218 ASN A O 1
ATOM 1745 N N . PRO A 1 219 ? 20.433 -9.460 -24.254 1.00 95.81 219 PRO A N 1
ATOM 1746 C CA . PRO A 1 219 ? 19.861 -10.734 -23.812 1.00 95.81 219 PRO A CA 1
ATOM 1747 C C . PRO A 1 219 ? 19.122 -10.661 -22.468 1.00 95.81 219 PRO A C 1
ATOM 1749 O O . PRO A 1 219 ? 18.095 -11.319 -22.305 1.00 95.81 219 PRO A O 1
ATOM 1752 N N . ASP A 1 220 ? 19.594 -9.830 -21.536 1.00 96.94 220 ASP A N 1
ATOM 1753 C CA . ASP A 1 220 ? 18.988 -9.660 -20.212 1.00 96.94 220 ASP A CA 1
ATOM 1754 C C . ASP A 1 220 ? 17.636 -8.944 -20.302 1.00 96.94 220 ASP A C 1
ATOM 1756 O O . ASP A 1 220 ? 16.664 -9.349 -19.661 1.00 96.94 220 ASP A O 1
ATOM 1760 N N . PHE A 1 221 ? 17.528 -7.919 -21.152 1.00 97.12 221 PHE A N 1
ATOM 1761 C CA . PHE A 1 221 ? 16.248 -7.250 -21.395 1.00 97.12 221 PHE A CA 1
ATOM 1762 C C . PHE A 1 221 ? 15.271 -8.169 -22.138 1.00 97.12 221 PHE A C 1
ATOM 1764 O O . PHE A 1 221 ? 14.078 -8.205 -21.832 1.00 97.12 221 PHE A O 1
ATOM 1771 N N . LYS A 1 222 ? 15.779 -8.983 -23.069 1.00 95.94 222 LYS A N 1
ATOM 1772 C CA . LYS A 1 222 ? 14.980 -9.999 -23.760 1.00 95.94 222 LYS A CA 1
ATOM 1773 C C . LYS A 1 222 ? 14.423 -11.043 -22.785 1.00 95.94 222 LYS A C 1
ATOM 1775 O O . LYS A 1 222 ? 13.244 -11.387 -22.876 1.00 95.94 222 LYS A O 1
ATOM 1780 N N . LEU A 1 223 ? 15.232 -11.502 -21.824 1.00 96.25 223 LEU A N 1
ATOM 1781 C CA . LEU A 1 223 ? 14.784 -12.388 -20.746 1.00 96.25 223 LEU A CA 1
ATOM 1782 C C . LEU A 1 223 ? 13.711 -11.724 -19.873 1.00 96.25 223 LEU A C 1
ATOM 1784 O O . LEU A 1 223 ? 12.680 -12.347 -19.613 1.00 96.25 223 LEU A O 1
ATOM 1788 N N . LEU A 1 224 ? 13.905 -10.461 -19.477 1.00 96.94 224 LEU A N 1
ATOM 1789 C CA . LEU A 1 224 ? 12.906 -9.691 -18.727 1.00 96.94 224 LEU A CA 1
ATOM 1790 C C . LEU A 1 224 ? 11.566 -9.615 -19.481 1.00 96.94 224 LEU A C 1
ATOM 1792 O O . LEU A 1 224 ? 10.514 -9.848 -18.888 1.00 96.94 224 LEU A O 1
ATOM 1796 N N . GLY A 1 225 ? 11.601 -9.374 -20.795 1.00 95.50 225 GLY A N 1
ATOM 1797 C CA . GLY A 1 225 ? 10.414 -9.391 -21.653 1.00 95.50 225 GLY A CA 1
ATOM 1798 C C . GLY A 1 225 ? 9.715 -10.755 -21.694 1.00 95.50 225 GLY A C 1
ATOM 1799 O O . GLY A 1 225 ? 8.488 -10.823 -21.606 1.00 95.50 225 GLY A O 1
ATOM 1800 N N . TYR A 1 226 ? 10.470 -11.858 -21.760 1.00 94.88 226 TYR A N 1
ATOM 1801 C CA . TYR A 1 226 ? 9.890 -13.204 -21.685 1.00 94.88 226 TYR A CA 1
ATOM 1802 C C . TYR A 1 226 ? 9.217 -13.483 -20.340 1.00 94.88 226 TYR A C 1
ATOM 1804 O O . TYR A 1 226 ? 8.123 -14.050 -20.323 1.00 94.88 226 TYR A O 1
ATOM 1812 N N . LEU A 1 227 ? 9.840 -13.075 -19.231 1.00 95.44 227 LEU A N 1
ATOM 1813 C CA . LEU A 1 227 ? 9.260 -13.197 -17.892 1.00 95.44 227 LEU A CA 1
ATOM 1814 C C . LEU A 1 227 ? 7.968 -12.375 -17.778 1.00 95.44 227 LEU A C 1
ATOM 1816 O O . LEU A 1 227 ? 6.947 -12.916 -17.356 1.00 95.44 227 LEU A O 1
ATOM 1820 N N . ARG A 1 228 ? 7.980 -11.114 -18.235 1.00 95.06 228 ARG A N 1
ATOM 1821 C CA . ARG A 1 228 ? 6.804 -10.227 -18.242 1.00 95.06 228 ARG A CA 1
ATOM 1822 C C . ARG A 1 228 ? 5.640 -10.850 -19.001 1.00 95.06 228 ARG A C 1
ATOM 1824 O O . ARG A 1 228 ? 4.544 -10.957 -18.455 1.00 95.06 228 ARG A O 1
ATOM 1831 N N . ASN A 1 229 ? 5.875 -11.270 -20.244 1.00 92.75 229 ASN A N 1
ATOM 1832 C CA . ASN A 1 229 ? 4.826 -11.806 -21.110 1.00 92.75 229 ASN A CA 1
ATOM 1833 C C . ASN A 1 229 ? 4.227 -13.091 -20.528 1.00 92.75 229 ASN A C 1
ATOM 1835 O O . ASN A 1 229 ? 3.009 -13.255 -20.511 1.00 92.75 229 ASN A O 1
ATOM 1839 N N . ALA A 1 230 ? 5.074 -13.983 -20.012 1.00 92.31 230 ALA A N 1
ATOM 1840 C CA . ALA A 1 230 ? 4.621 -15.220 -19.394 1.00 92.31 230 ALA A CA 1
ATOM 1841 C C . ALA A 1 230 ? 3.782 -14.978 -18.132 1.00 92.31 230 ALA A C 1
ATOM 1843 O O . ALA A 1 230 ? 2.730 -15.594 -17.979 1.00 92.31 230 ALA A O 1
ATOM 1844 N N . MET A 1 231 ? 4.212 -14.069 -17.252 1.00 91.00 231 MET A N 1
ATOM 1845 C CA . MET A 1 231 ? 3.474 -13.757 -16.025 1.00 91.00 231 MET A CA 1
ATOM 1846 C C . MET A 1 231 ? 2.178 -12.986 -16.289 1.00 91.00 231 MET A C 1
ATOM 1848 O O . MET A 1 231 ? 1.183 -13.234 -15.617 1.00 91.00 231 MET A O 1
ATOM 1852 N N . THR A 1 232 ? 2.173 -12.084 -17.272 1.00 88.25 232 THR A N 1
ATOM 1853 C CA . THR A 1 232 ? 1.006 -11.242 -17.584 1.00 88.25 232 THR A CA 1
ATOM 1854 C C . THR A 1 232 ? -0.086 -12.030 -18.301 1.00 88.25 232 THR A C 1
ATOM 1856 O O . THR A 1 232 ? -1.264 -11.869 -18.001 1.00 88.25 232 THR A O 1
ATOM 1859 N N . HIS A 1 233 ? 0.284 -12.901 -19.242 1.00 85.56 233 HIS A N 1
ATOM 1860 C CA . HIS A 1 233 ? -0.690 -13.654 -20.038 1.00 85.56 233 HIS A CA 1
ATOM 1861 C C . HIS A 1 233 ? -0.962 -15.064 -19.498 1.00 85.56 233 HIS A C 1
ATOM 1863 O O . HIS A 1 233 ? -1.783 -15.781 -20.065 1.00 85.56 233 HIS A O 1
ATOM 1869 N N . GLY A 1 234 ? -0.259 -15.498 -18.444 1.00 77.19 234 GLY A N 1
ATOM 1870 C CA . GLY A 1 234 ? -0.369 -16.861 -17.907 1.00 77.19 234 GLY A CA 1
ATOM 1871 C C . GLY A 1 234 ? 0.028 -17.947 -18.915 1.00 77.19 234 GLY A C 1
ATOM 1872 O O . GLY A 1 234 ? -0.352 -19.109 -18.771 1.00 77.19 234 GLY A O 1
ATOM 1873 N N . VAL A 1 235 ? 0.764 -17.578 -19.966 1.00 73.81 235 VAL A N 1
ATOM 1874 C CA . VAL A 1 235 ? 1.134 -18.484 -21.055 1.00 73.81 235 VAL A CA 1
ATOM 1875 C C . VAL A 1 235 ? 2.405 -19.245 -20.716 1.00 73.81 235 VAL A C 1
ATOM 1877 O O . VAL A 1 235 ? 3.326 -18.728 -20.079 1.00 73.81 235 VAL A O 1
ATOM 1880 N N . ARG A 1 236 ? 2.492 -20.489 -21.197 1.00 70.88 236 ARG A N 1
ATOM 1881 C CA . ARG A 1 236 ? 3.723 -21.273 -21.087 1.00 70.88 236 ARG A CA 1
ATOM 1882 C C . ARG A 1 236 ? 4.842 -20.542 -21.846 1.00 70.88 236 ARG A C 1
ATOM 1884 O O . ARG A 1 236 ? 4.700 -20.342 -23.052 1.00 70.88 236 ARG A O 1
ATOM 1891 N N . PRO A 1 237 ? 5.960 -20.174 -21.191 1.00 71.88 237 PRO A N 1
ATOM 1892 C CA . PRO A 1 237 ? 7.041 -19.480 -21.874 1.00 71.88 237 PRO A CA 1
ATOM 1893 C C . PRO A 1 237 ? 7.637 -20.382 -22.954 1.00 71.88 237 PRO A C 1
ATOM 1895 O O . PRO A 1 237 ? 7.974 -21.538 -22.680 1.00 71.88 237 PRO A O 1
ATOM 1898 N N . PHE A 1 238 ? 7.824 -19.844 -24.159 1.00 72.00 238 PHE A N 1
ATOM 1899 C CA . PHE A 1 238 ? 8.616 -20.504 -25.202 1.00 72.00 238 PHE A CA 1
ATOM 1900 C C . PHE A 1 238 ? 10.102 -20.579 -24.816 1.00 72.00 238 PHE A C 1
ATOM 1902 O O . PHE A 1 238 ? 10.812 -21.498 -25.212 1.00 72.00 238 PHE A O 1
ATOM 1909 N N . ASN A 1 239 ? 10.569 -19.633 -23.997 1.00 85.88 239 ASN A N 1
ATOM 1910 C CA . ASN A 1 239 ? 11.936 -19.591 -23.500 1.00 85.88 239 ASN A CA 1
ATOM 1911 C C . ASN A 1 239 ? 12.137 -20.568 -22.317 1.00 85.88 239 ASN A C 1
ATOM 1913 O O . ASN A 1 239 ? 11.463 -20.469 -21.288 1.00 85.88 239 ASN A O 1
ATOM 1917 N N . HIS A 1 240 ? 13.091 -21.498 -22.457 1.00 86.19 240 HIS A N 1
ATOM 1918 C CA . HIS A 1 240 ? 13.373 -22.536 -21.456 1.00 86.19 240 HIS A CA 1
ATOM 1919 C C . HIS A 1 240 ? 13.867 -21.964 -20.116 1.00 86.19 240 HIS A C 1
ATOM 1921 O O . HIS A 1 240 ? 13.507 -22.470 -19.052 1.00 86.19 240 HIS A O 1
ATOM 1927 N N . GLU A 1 241 ? 14.668 -20.900 -20.150 1.00 90.81 241 GLU A N 1
ATOM 1928 C CA . GLU A 1 241 ? 15.177 -20.242 -18.948 1.00 90.81 241 GLU A CA 1
ATOM 1929 C C . GLU A 1 241 ? 14.062 -19.534 -18.174 1.00 90.81 241 GLU A C 1
ATOM 1931 O O . GLU A 1 241 ? 13.906 -19.791 -16.981 1.00 90.81 241 GLU A O 1
ATOM 1936 N N . ALA A 1 242 ? 13.225 -18.743 -18.850 1.00 91.25 242 ALA A N 1
ATOM 1937 C CA . ALA A 1 242 ? 12.056 -18.103 -18.248 1.00 91.25 242 ALA A CA 1
ATOM 1938 C C . ALA A 1 242 ? 11.115 -19.143 -17.618 1.00 91.25 242 ALA A C 1
ATOM 1940 O O . ALA A 1 242 ? 10.663 -18.971 -16.488 1.00 91.25 242 ALA A O 1
ATOM 1941 N N . LYS A 1 243 ? 10.884 -20.276 -18.298 1.00 90.31 243 LYS A N 1
ATOM 1942 C CA . LYS A 1 243 ? 10.098 -21.391 -17.750 1.00 90.31 243 LYS A CA 1
ATOM 1943 C C . LYS A 1 243 ? 10.705 -21.948 -16.461 1.00 90.31 243 LYS A C 1
ATOM 1945 O O . LYS A 1 243 ? 9.974 -22.156 -15.498 1.00 90.31 243 LYS A O 1
ATOM 1950 N N . ARG A 1 244 ? 12.019 -22.182 -16.434 1.00 93.38 244 ARG A N 1
ATOM 1951 C CA . ARG A 1 244 ? 12.726 -22.671 -15.241 1.00 93.38 244 ARG A CA 1
ATOM 1952 C C . ARG A 1 244 ? 12.627 -21.676 -14.080 1.00 93.38 244 ARG A C 1
ATOM 1954 O O . ARG A 1 244 ? 12.406 -22.094 -12.949 1.00 93.38 244 ARG A O 1
ATOM 1961 N N . LEU A 1 245 ? 12.789 -20.381 -14.355 1.00 95.12 245 LEU A N 1
ATOM 1962 C CA . LEU A 1 245 ? 12.741 -19.324 -13.340 1.00 95.12 245 LEU A CA 1
ATOM 1963 C C . LEU A 1 245 ? 11.353 -19.212 -12.703 1.00 95.12 245 LEU A C 1
ATOM 1965 O O . LEU A 1 245 ? 11.247 -19.187 -11.483 1.00 95.12 245 LEU A O 1
ATOM 1969 N N . LEU A 1 246 ? 10.287 -19.240 -13.506 1.00 92.81 246 LEU A N 1
ATOM 1970 C CA . LEU A 1 246 ? 8.908 -19.131 -13.012 1.00 92.81 246 LEU A CA 1
ATOM 1971 C C . LEU A 1 246 ? 8.445 -20.338 -12.179 1.00 92.81 246 LEU A C 1
ATOM 1973 O O . LEU A 1 246 ? 7.450 -20.245 -11.468 1.00 92.81 246 LEU A O 1
ATOM 1977 N N . GLN A 1 247 ? 9.160 -21.464 -12.233 1.00 92.56 247 GLN A N 1
ATOM 1978 C CA . GLN A 1 247 ? 8.889 -22.641 -11.400 1.00 92.56 247 GLN A CA 1
ATOM 1979 C C . GLN A 1 247 ? 9.539 -22.568 -10.009 1.00 92.56 247 GLN A C 1
ATOM 1981 O O . GLN A 1 247 ? 9.294 -23.444 -9.181 1.00 92.56 247 GLN A O 1
ATOM 1986 N N . ASN A 1 248 ? 10.385 -21.569 -9.738 1.00 95.00 248 ASN A N 1
ATOM 1987 C CA . ASN A 1 248 ? 11.112 -21.457 -8.477 1.00 95.00 248 ASN A CA 1
ATOM 1988 C C . ASN A 1 248 ? 11.214 -19.994 -8.023 1.00 95.00 248 ASN A C 1
ATOM 1990 O O . ASN A 1 248 ? 12.030 -19.232 -8.536 1.00 95.00 248 ASN A O 1
ATOM 1994 N N . GLU A 1 249 ? 10.435 -19.635 -6.997 1.00 95.44 249 GLU A N 1
ATOM 1995 C CA . GLU A 1 249 ? 10.382 -18.286 -6.410 1.00 95.44 249 GLU A CA 1
ATOM 1996 C C . GLU A 1 249 ? 11.773 -17.727 -6.078 1.00 95.44 249 GLU A C 1
ATOM 1998 O O . GLU A 1 249 ? 12.106 -16.605 -6.450 1.00 95.44 249 GLU A O 1
ATOM 2003 N N . ARG A 1 250 ? 12.629 -18.522 -5.420 1.00 96.62 250 ARG A N 1
ATOM 2004 C CA . ARG A 1 250 ? 13.970 -18.076 -5.010 1.00 96.62 250 ARG A CA 1
ATOM 2005 C C . ARG A 1 250 ? 14.869 -17.807 -6.214 1.00 96.62 250 ARG A C 1
ATOM 2007 O O . ARG A 1 250 ? 15.657 -16.863 -6.187 1.00 96.62 250 ARG A O 1
ATOM 2014 N N . ALA A 1 251 ? 14.766 -18.633 -7.255 1.00 96.88 251 ALA A N 1
ATOM 2015 C CA . ALA A 1 251 ? 15.515 -18.439 -8.491 1.00 96.88 251 ALA A CA 1
ATOM 2016 C C . ALA A 1 251 ? 15.028 -17.192 -9.240 1.00 96.88 251 ALA A C 1
ATOM 2018 O O . ALA A 1 251 ? 15.858 -16.382 -9.645 1.00 96.88 251 ALA A O 1
ATOM 2019 N N . LEU A 1 252 ? 13.707 -17.004 -9.355 1.00 97.25 252 LEU A N 1
ATOM 2020 C CA . LEU A 1 252 ? 13.107 -15.809 -9.947 1.00 97.25 252 LEU A CA 1
ATOM 2021 C C . LEU A 1 252 ? 13.540 -14.541 -9.206 1.00 97.25 252 LEU A C 1
ATOM 2023 O O . LEU A 1 252 ? 14.028 -13.609 -9.834 1.00 97.25 252 LEU A O 1
ATOM 2027 N N . ALA A 1 253 ? 13.432 -14.520 -7.876 1.00 97.38 253 ALA A N 1
ATOM 2028 C CA . ALA A 1 253 ? 13.811 -13.370 -7.060 1.00 97.38 253 ALA A CA 1
ATOM 2029 C C . ALA A 1 253 ? 15.287 -12.990 -7.254 1.00 97.38 253 ALA A C 1
ATOM 2031 O O . ALA A 1 253 ? 15.608 -11.822 -7.481 1.00 97.38 253 ALA A O 1
ATOM 2032 N N . LYS A 1 254 ? 16.187 -13.982 -7.216 1.00 97.56 254 LYS A N 1
ATOM 2033 C CA . LYS A 1 254 ? 17.623 -13.769 -7.437 1.00 97.56 254 LYS A CA 1
ATOM 2034 C C . LYS A 1 254 ? 17.904 -13.240 -8.844 1.00 97.56 254 LYS A C 1
ATOM 2036 O O . LYS A 1 254 ? 18.749 -12.361 -9.009 1.00 97.56 254 LYS A O 1
ATOM 2041 N N . GLU A 1 255 ? 17.196 -13.758 -9.841 1.00 98.00 255 GLU A N 1
ATOM 2042 C CA . GLU A 1 255 ? 17.366 -13.330 -11.224 1.00 98.00 255 GLU A CA 1
ATOM 2043 C C . GLU A 1 255 ? 16.837 -11.914 -11.456 1.00 98.00 255 GLU A C 1
ATOM 2045 O O . GLU A 1 255 ? 17.523 -11.111 -12.076 1.00 98.00 255 GLU A O 1
ATOM 2050 N N . LEU A 1 256 ? 15.692 -11.543 -10.879 1.00 98.00 256 LEU A N 1
ATOM 2051 C CA . LEU A 1 256 ? 15.180 -10.171 -10.951 1.00 98.00 256 LEU A CA 1
ATOM 2052 C C . LEU A 1 256 ? 16.116 -9.169 -10.271 1.00 98.00 256 LEU A C 1
ATOM 2054 O O . LEU A 1 256 ? 16.368 -8.101 -10.824 1.00 98.00 256 LEU A O 1
ATOM 2058 N N . GLN A 1 257 ? 16.720 -9.530 -9.136 1.00 97.62 257 GLN A N 1
ATOM 2059 C CA . GLN A 1 257 ? 17.765 -8.713 -8.509 1.00 97.62 257 GLN A CA 1
ATOM 2060 C C . GLN A 1 257 ? 19.006 -8.565 -9.403 1.00 97.62 257 GLN A C 1
ATOM 2062 O O . GLN A 1 257 ? 19.617 -7.493 -9.440 1.00 97.62 257 GLN A O 1
ATOM 2067 N N . ARG A 1 258 ? 19.395 -9.621 -10.132 1.00 97.81 258 ARG A N 1
ATOM 2068 C CA . ARG A 1 258 ? 20.493 -9.563 -11.107 1.00 97.81 258 ARG A CA 1
ATOM 2069 C C . ARG A 1 258 ? 20.130 -8.655 -12.283 1.00 97.81 258 ARG A C 1
ATOM 2071 O O . ARG A 1 258 ? 20.913 -7.765 -12.603 1.00 97.81 258 ARG A O 1
ATOM 2078 N N . LEU A 1 259 ? 18.954 -8.844 -12.882 1.00 97.75 259 LEU A N 1
ATOM 2079 C CA . LEU A 1 259 ? 18.455 -8.059 -14.012 1.00 97.75 259 LEU A CA 1
ATOM 2080 C C . LEU A 1 259 ? 18.347 -6.578 -13.655 1.00 97.75 259 LEU A C 1
ATOM 2082 O O . LEU A 1 259 ? 18.860 -5.748 -14.401 1.00 97.75 259 LEU A O 1
ATOM 2086 N N . ARG A 1 260 ? 17.800 -6.246 -12.476 1.00 97.38 260 ARG A N 1
ATOM 2087 C CA . ARG A 1 260 ? 17.819 -4.881 -11.929 1.00 97.38 260 ARG A CA 1
ATOM 2088 C C . ARG A 1 260 ? 19.246 -4.322 -11.970 1.00 97.38 260 ARG A C 1
ATOM 2090 O O . ARG A 1 260 ? 19.482 -3.267 -12.547 1.00 97.38 260 ARG A O 1
ATOM 2097 N N . LYS A 1 261 ? 20.220 -5.020 -11.379 1.00 96.50 261 LYS A N 1
ATOM 2098 C CA . LYS A 1 261 ? 21.608 -4.531 -11.290 1.00 96.50 261 LYS A CA 1
ATOM 2099 C C . LYS A 1 261 ? 22.296 -4.387 -12.643 1.00 96.50 261 LYS A C 1
ATOM 2101 O O . LYS A 1 261 ? 23.130 -3.505 -12.783 1.00 96.50 261 LYS A O 1
ATOM 2106 N N . VAL A 1 262 ? 22.028 -5.270 -13.603 1.00 96.44 262 VAL A N 1
ATOM 2107 C CA . VAL A 1 262 ? 22.715 -5.247 -14.904 1.00 96.44 262 VAL A CA 1
ATOM 2108 C C . VAL A 1 262 ? 22.085 -4.236 -15.860 1.00 96.44 262 VAL A C 1
ATOM 2110 O O . VAL A 1 262 ? 22.817 -3.560 -16.577 1.00 96.44 262 VAL A O 1
ATOM 2113 N N . LEU A 1 263 ? 20.757 -4.097 -15.847 1.00 95.31 263 LEU A N 1
ATOM 2114 C CA . LEU A 1 263 ? 20.032 -3.218 -16.768 1.00 95.31 263 LEU A CA 1
ATOM 2115 C C . LEU A 1 263 ? 20.033 -1.740 -16.349 1.00 95.31 263 LEU A C 1
ATOM 2117 O O . LEU A 1 263 ? 19.786 -0.890 -17.200 1.00 95.31 263 LEU A O 1
ATOM 2121 N N . PHE A 1 264 ? 20.315 -1.437 -15.077 1.00 94.06 264 PHE A N 1
ATOM 2122 C CA . PHE A 1 264 ? 20.222 -0.087 -14.502 1.00 94.06 264 PHE A CA 1
ATOM 2123 C C . PHE A 1 264 ? 21.508 0.370 -13.800 1.00 94.06 264 PHE A C 1
ATOM 2125 O O . PHE A 1 264 ? 21.434 1.085 -12.801 1.00 94.06 264 PHE A O 1
ATOM 2132 N N . LYS A 1 265 ? 22.672 -0.056 -14.304 1.00 80.50 265 LYS A N 1
ATOM 2133 C CA . LYS A 1 265 ? 23.962 0.484 -13.850 1.00 80.50 265 LYS A CA 1
ATOM 2134 C C . LYS A 1 265 ? 24.068 2.000 -14.051 1.00 80.50 265 LYS A C 1
ATOM 2136 O O . LYS A 1 265 ? 23.343 2.570 -14.910 1.00 80.50 265 LYS A O 1
#

Radius of gyration: 24.83 Å; Cα contacts (8 Å, |Δi|>4): 320; chains: 1; bounding box: 51×40×78 Å

Nearest PDB structures (foldseek):
  3p1q-assembly1_A  TM=1.927E-01  e=2.813E+00  Homo sapiens
  5yik-assembly1_A  TM=1.752E-01  e=9.362E+00  Legionella pneumophila

Mean predicted aligned error: 5.31 Å

Sequence (265 aa):
MTTLANAVQPGETVVLDVTHGFRHLPMLALVAARYLRHVRQVQVQDVYYGALEMTDLHNRQTPVLNLGGMLQMLDWVEALAVYENSGNYGVFAPLFEADGMAQQRTQMLSQAAYFERGSDPVQAAQNITGAFRHIQEHQGALGTLFSNHLTEHVGWFRQGQRPEWELALADRYLERKDYLRAIIYLFESRISRAVRDSGGDINDYDARDDAREDARANPDFKLLGYLRNAMTHGVRPFNHEAKRLLQNERALAKELQRLRKVLFK

Secondary structure (DSSP, 8-state):
-HHHHHT--TT-EEEEE-SSS-TTHHHHHHHHHHHHHHHS--EEEEEEEE-GGG--TTT-PPPEEE-HHHHHHHHHHHHHHHHHHH--GGGGHHHHHHTT--HHHHHHHHHHHHHHHTT-HHHHHHHHHHHHHHHHT---TTHHHHHHHHHHHHGGGGSSSHHHHHHHHHHHHHHTT-HHHHHHHHHHHHHHHHHHHTT--TT-HHHHHHHHHHHTTSHHHHHHHHHHHHHHH-PPPSSHHHHHHHT-HHHHHHHHHHHHHHHT-

Solvent-accessible surface area (backbone atoms only — not comparable to full-atom values): 14217 Å² total; per-residue (Å²): 108,70,70,64,55,72,74,56,57,68,71,40,77,45,71,46,78,48,55,75,78,62,90,63,49,51,62,50,47,55,54,45,47,50,46,36,37,74,75,45,47,23,44,67,75,42,31,38,34,55,38,68,93,60,43,39,84,88,80,70,49,60,49,72,44,79,50,38,66,58,58,54,52,53,49,54,54,50,34,47,55,48,20,68,64,69,68,43,59,29,63,44,20,67,54,39,37,76,41,70,43,58,60,76,39,26,48,25,34,32,49,13,37,49,28,46,76,69,73,33,63,66,62,12,39,60,25,33,63,72,18,45,61,58,47,64,68,40,81,26,90,62,50,46,79,47,20,63,65,50,46,72,69,66,47,46,63,71,47,76,51,70,32,46,30,28,40,44,50,12,54,55,25,47,76,51,65,38,55,65,62,12,42,49,23,46,52,51,17,55,28,37,42,44,16,48,75,72,71,45,56,70,84,40,66,64,50,42,49,51,31,45,58,60,44,48,75,40,67,66,52,39,49,52,50,49,43,39,52,23,66,73,68,71,44,83,50,89,48,69,64,48,43,56,28,76,75,31,71,69,55,36,54,54,47,51,56,47,46,52,57,69,77,65,110